Protein AF-A0ABD5W5S4-F1 (afdb_monomer_lite)

Secondary structure (DSSP, 8-state):
--HHHHHHHHSSHHHHHHHHHHHHHHHHTTSEE-HHHHTTTS-HHHHHHHHHTT-EEEETTEEEES-HHHHHHHHHHTT--SSS--------------HHHHHHHHHHHHHHHHTTSHHHHHHHHHHHHHHHHHHHHHS-HHHHHHHHHHHHHHHHHHHHHHH--HHHHHHHHHHHHHHHHHHHHHHHHT-HHHHHHHHHHHHHHHHHHHHHHHHHHHHHHHHHHHHHHHHHHHHHHHHSHHHHSSS---EETTTEE--TT-EEETTEEHHHHHHHHHHHHHHHHHHHHHHHHHHHHH--

Radius of gyration: 30.69 Å; chains: 1; bounding box: 66×47×78 Å

Structure (mmCIF, N/CA/C/O backbone):
data_AF-A0ABD5W5S4-F1
#
_entry.id   AF-A0ABD5W5S4-F1
#
loop_
_atom_site.group_PDB
_atom_site.id
_atom_site.type_symbol
_atom_site.label_atom_id
_atom_site.label_alt_id
_atom_site.label_comp_id
_atom_site.label_asym_id
_atom_site.label_entity_id
_atom_site.label_seq_id
_atom_site.pdbx_PDB_ins_code
_atom_site.Cartn_x
_atom_site.Cartn_y
_atom_site.Cartn_z
_atom_site.occupancy
_atom_site.B_iso_or_equiv
_atom_site.auth_seq_id
_atom_site.auth_comp_id
_atom_site.auth_asym_id
_atom_site.auth_atom_id
_atom_site.pdbx_PDB_model_num
ATOM 1 N N . MET A 1 1 ? -35.799 -13.295 44.456 1.00 52.31 1 MET A N 1
ATOM 2 C CA . MET A 1 1 ? -35.223 -14.603 44.063 1.00 52.31 1 MET A CA 1
ATOM 3 C C . MET A 1 1 ? -36.029 -15.792 44.574 1.00 52.31 1 MET A C 1
ATOM 5 O O . MET A 1 1 ? -36.094 -16.021 45.777 1.00 52.31 1 MET A O 1
ATOM 9 N N . THR A 1 2 ? -36.602 -16.587 43.675 1.00 55.47 2 THR A N 1
ATOM 10 C CA . THR A 1 2 ? -36.904 -17.999 43.944 1.00 55.47 2 THR A CA 1
ATOM 11 C C . THR A 1 2 ? -35.723 -18.824 43.436 1.00 55.47 2 THR A C 1
ATOM 13 O O . THR A 1 2 ? -35.502 -18.899 42.230 1.00 55.47 2 THR A O 1
ATOM 16 N N . ASP A 1 3 ? -34.956 -19.433 44.347 1.00 60.19 3 ASP A N 1
ATOM 17 C CA . ASP A 1 3 ? -33.802 -20.302 44.024 1.00 60.19 3 ASP A CA 1
ATOM 18 C C . ASP A 1 3 ? -34.126 -21.342 42.938 1.00 60.19 3 ASP A C 1
ATOM 20 O O . ASP A 1 3 ? -33.285 -21.683 42.113 1.00 60.19 3 ASP A O 1
ATOM 24 N N . SER A 1 4 ? -35.384 -21.791 42.881 1.00 63.84 4 SER A N 1
ATOM 25 C CA . SER A 1 4 ? -35.873 -22.756 41.898 1.00 63.84 4 SER A CA 1
ATOM 26 C C . SER A 1 4 ? -35.777 -22.281 40.445 1.00 63.84 4 SER A C 1
ATOM 28 O O . SER A 1 4 ? -35.480 -23.088 39.568 1.00 63.84 4 SER A O 1
ATOM 30 N N . SER A 1 5 ? -36.037 -20.997 40.166 1.00 67.75 5 SER A N 1
ATOM 31 C CA . SER A 1 5 ? -36.018 -20.469 38.792 1.00 67.75 5 SER A CA 1
ATOM 32 C C . SER A 1 5 ? -34.588 -20.357 38.280 1.00 67.75 5 SER A C 1
ATOM 34 O O . SER A 1 5 ? -34.294 -20.760 37.158 1.00 67.75 5 SER A O 1
ATOM 36 N N . LEU A 1 6 ? -33.683 -19.877 39.133 1.00 71.81 6 LEU A N 1
ATOM 37 C CA . LEU A 1 6 ? -32.265 -19.774 38.819 1.00 71.81 6 LEU A CA 1
ATOM 38 C C . LEU A 1 6 ? -31.646 -21.163 38.611 1.00 71.81 6 LEU A C 1
ATOM 40 O O . LEU A 1 6 ? -30.949 -21.378 37.624 1.00 71.81 6 LEU A O 1
ATOM 44 N N . GLN A 1 7 ? -31.973 -22.129 39.471 1.00 73.69 7 GLN A N 1
ATOM 45 C CA . GLN A 1 7 ? -31.480 -23.498 39.339 1.00 73.69 7 GLN A CA 1
ATOM 46 C C . GLN A 1 7 ? -31.968 -24.169 38.045 1.00 73.69 7 GLN A C 1
ATOM 48 O O . GLN A 1 7 ? -31.174 -24.817 37.373 1.00 73.69 7 GLN A O 1
ATOM 53 N N . SER A 1 8 ? -33.223 -23.940 37.636 1.00 75.19 8 SER A N 1
ATOM 54 C CA . SER A 1 8 ? -33.758 -24.483 36.375 1.00 75.19 8 SER A CA 1
ATOM 55 C C . SER A 1 8 ? -33.080 -23.929 35.116 1.00 75.19 8 SER A C 1
ATOM 57 O O . SER A 1 8 ? -32.984 -24.625 34.113 1.00 75.19 8 SER A O 1
ATOM 59 N N . LEU A 1 9 ? -32.586 -22.688 35.165 1.00 73.38 9 LEU A N 1
ATOM 60 C CA . LEU A 1 9 ? -31.886 -22.055 34.043 1.00 73.38 9 LEU A CA 1
ATOM 61 C C . LEU A 1 9 ? -30.415 -22.465 33.965 1.00 73.38 9 LEU A C 1
ATOM 63 O O . LEU A 1 9 ? -29.823 -22.397 32.894 1.00 73.38 9 LEU A O 1
ATOM 67 N N . LEU A 1 10 ? -29.835 -22.887 35.091 1.00 72.62 10 LEU A N 1
ATOM 68 C CA . LEU A 1 10 ? -28.473 -23.412 35.161 1.00 72.62 10 LEU A CA 1
ATOM 69 C C . LEU A 1 10 ? -28.377 -24.898 34.790 1.00 72.62 10 LEU A C 1
ATOM 71 O O . LEU A 1 10 ? -27.275 -25.387 34.560 1.00 72.62 10 LEU A O 1
ATOM 75 N N . GLU A 1 11 ? -29.500 -25.623 34.730 1.00 74.25 11 GLU A N 1
ATOM 76 C CA . GLU A 1 11 ? -29.527 -27.011 34.245 1.00 74.25 11 GLU A CA 1
ATOM 77 C C . GLU A 1 11 ? -29.238 -27.113 32.740 1.00 74.25 11 GLU A C 1
ATOM 79 O O . GLU A 1 11 ? -28.730 -28.138 32.283 1.00 74.25 11 GLU A O 1
ATOM 84 N N . ASP A 1 12 ? -29.542 -26.059 31.977 1.00 75.06 12 ASP A N 1
ATOM 85 C CA . ASP A 1 12 ? -29.271 -25.976 30.544 1.00 75.06 12 ASP A CA 1
ATOM 86 C C . ASP A 1 12 ? -28.001 -25.158 30.268 1.00 75.06 12 ASP A C 1
ATOM 88 O O . ASP A 1 12 ? -27.937 -23.961 30.548 1.00 75.06 12 ASP A O 1
ATOM 92 N N . GLU A 1 13 ? -26.991 -25.804 29.680 1.00 69.94 13 GLU A N 1
ATOM 93 C CA . GLU A 1 13 ? -25.658 -25.235 29.433 1.00 69.94 13 GLU A CA 1
ATOM 94 C C . GLU A 1 13 ? -25.723 -23.965 28.566 1.00 69.94 13 GLU A C 1
ATOM 96 O O . GLU A 1 13 ? -25.072 -22.967 28.874 1.00 69.94 13 GLU A O 1
ATOM 101 N N . ALA A 1 14 ? -26.584 -23.955 27.541 1.00 68.94 14 ALA A N 1
ATOM 102 C CA . ALA A 1 14 ? -26.756 -22.806 26.648 1.00 68.94 14 ALA A CA 1
ATOM 103 C C . ALA A 1 14 ? -27.381 -21.593 27.360 1.00 68.94 14 ALA A C 1
ATOM 105 O O . ALA A 1 14 ? -27.041 -20.439 27.084 1.00 68.94 14 ALA A O 1
ATOM 106 N N . THR A 1 15 ? -28.299 -21.852 28.289 1.00 76.75 15 THR A N 1
ATOM 107 C CA . THR A 1 15 ? -28.972 -20.814 29.070 1.00 76.75 15 THR A CA 1
ATOM 108 C C . THR A 1 15 ? -28.054 -20.262 30.158 1.00 76.75 15 THR A C 1
ATOM 110 O O . THR A 1 15 ? -28.003 -19.048 30.375 1.00 76.75 15 THR A O 1
ATOM 113 N N . ALA A 1 16 ? -27.257 -21.128 30.779 1.00 74.88 16 ALA A N 1
ATOM 114 C CA . ALA A 1 16 ? -26.264 -20.754 31.774 1.00 74.88 16 ALA A CA 1
ATOM 115 C C . ALA A 1 16 ? -25.128 -19.894 31.176 1.00 74.88 16 ALA A C 1
ATOM 117 O O . ALA A 1 16 ? -24.750 -18.874 31.760 1.00 74.88 16 ALA A O 1
ATOM 118 N N . GLU A 1 17 ? -24.647 -20.228 29.973 1.00 71.62 17 GLU A N 1
ATOM 119 C CA . GLU A 1 17 ? -23.670 -19.417 29.230 1.00 71.62 17 GLU A CA 1
ATOM 120 C C . GLU A 1 17 ? -24.253 -18.047 28.840 1.00 71.62 17 GLU A C 1
ATOM 122 O O . GLU A 1 17 ? -23.615 -17.005 29.022 1.00 71.62 17 GLU A O 1
ATOM 127 N N . ALA A 1 18 ? -25.513 -18.013 28.397 1.00 77.75 18 ALA A N 1
ATOM 128 C CA . ALA A 1 18 ? -26.210 -16.764 28.108 1.00 77.75 18 ALA A CA 1
ATOM 129 C C . ALA A 1 18 ? -26.362 -15.867 29.349 1.00 77.75 18 ALA A C 1
ATOM 131 O O . ALA A 1 18 ? -26.154 -14.655 29.257 1.00 77.75 18 ALA A O 1
ATOM 132 N N . LEU A 1 19 ? -26.676 -16.437 30.517 1.00 78.31 19 LEU A N 1
ATOM 133 C CA . LEU A 1 19 ? -26.729 -15.713 31.794 1.00 78.31 19 LEU A CA 1
ATOM 134 C C . LEU A 1 19 ? -25.367 -15.135 32.190 1.00 78.31 19 LEU A C 1
ATOM 136 O O . LEU A 1 19 ? -25.309 -13.992 32.650 1.00 78.31 19 LEU A O 1
ATOM 140 N N . ALA A 1 20 ? -24.278 -15.869 31.955 1.00 76.81 20 ALA A N 1
ATOM 141 C CA . ALA A 1 20 ? -22.924 -15.377 32.192 1.00 76.81 20 ALA A CA 1
ATOM 142 C C . ALA A 1 20 ? -22.580 -14.183 31.285 1.00 76.81 20 ALA A C 1
ATOM 144 O O . ALA A 1 20 ? -22.049 -13.180 31.762 1.00 76.81 20 ALA A O 1
ATOM 145 N N . ILE A 1 21 ? -22.964 -14.233 30.003 1.00 75.38 21 ILE A N 1
ATOM 146 C CA . ILE A 1 21 ? -22.790 -13.116 29.059 1.00 75.38 21 ILE A CA 1
ATOM 147 C C . ILE A 1 21 ? -23.604 -11.892 29.501 1.00 75.38 21 ILE A C 1
ATOM 149 O O . ILE A 1 21 ? -23.111 -10.763 29.464 1.00 75.38 21 ILE A O 1
ATOM 153 N N . VAL A 1 22 ? -24.850 -12.097 29.932 1.00 80.06 22 VAL A N 1
ATOM 154 C CA . VAL A 1 22 ? -25.729 -11.025 30.424 1.00 80.06 22 VAL A CA 1
ATOM 155 C C . VAL A 1 22 ? -25.149 -10.373 31.679 1.00 80.06 22 VAL A C 1
ATOM 157 O O . VAL A 1 22 ? -25.105 -9.143 31.752 1.00 80.06 22 VAL A O 1
ATOM 160 N N . LEU A 1 23 ? -24.651 -11.174 32.624 1.00 77.31 23 LEU A N 1
ATOM 161 C CA . LEU A 1 23 ? -23.994 -10.692 33.837 1.00 77.31 23 LEU A CA 1
ATOM 162 C C . LEU A 1 23 ? -22.711 -9.920 33.515 1.00 77.31 23 LEU A C 1
ATOM 164 O O . LEU A 1 23 ? -22.561 -8.789 33.971 1.00 77.31 23 LEU A O 1
ATOM 168 N N . ALA A 1 24 ? -21.843 -10.459 32.658 1.00 72.44 24 ALA A N 1
ATOM 169 C CA . ALA A 1 24 ? -20.622 -9.777 32.231 1.00 72.44 24 ALA A CA 1
ATOM 170 C C . ALA A 1 24 ? -20.928 -8.413 31.587 1.00 72.44 24 ALA A C 1
ATOM 172 O O . ALA A 1 24 ? -20.323 -7.401 31.937 1.00 72.44 24 ALA A O 1
ATOM 173 N N . ARG A 1 25 ? -21.938 -8.339 30.708 1.00 72.31 25 ARG A N 1
ATOM 174 C CA . ARG A 1 25 ? -22.343 -7.069 30.077 1.00 72.31 25 ARG A CA 1
ATOM 175 C C . ARG A 1 25 ? -22.986 -6.081 31.045 1.00 72.31 25 ARG A C 1
ATOM 177 O O . ARG A 1 25 ? -22.834 -4.876 30.848 1.00 72.31 25 ARG A O 1
ATOM 184 N N . ALA A 1 26 ? -23.696 -6.561 32.064 1.00 75.62 26 ALA A N 1
ATOM 185 C CA . ALA A 1 26 ? -24.222 -5.702 33.122 1.00 75.62 26 ALA A CA 1
ATOM 186 C C . ALA A 1 26 ? -23.081 -5.076 33.941 1.00 75.62 26 ALA A C 1
ATOM 188 O O . ALA A 1 26 ? -23.132 -3.883 34.252 1.00 75.62 26 ALA A O 1
ATOM 189 N N . GLU A 1 27 ? -22.052 -5.869 34.252 1.00 69.00 27 GLU A N 1
ATOM 190 C CA . GLU A 1 27 ? -20.919 -5.482 35.101 1.00 69.00 27 GLU A CA 1
ATOM 191 C C . GLU A 1 27 ? -19.893 -4.591 34.390 1.00 69.00 27 GLU A C 1
ATOM 193 O O . GLU A 1 27 ? -19.339 -3.688 35.015 1.00 69.00 27 GLU A O 1
ATOM 198 N N . GLU A 1 28 ? -19.687 -4.772 33.084 1.00 63.09 28 GLU A N 1
ATOM 199 C CA . GLU A 1 28 ? -18.857 -3.873 32.266 1.00 63.09 28 GLU A CA 1
ATOM 200 C C . GLU A 1 28 ? -19.515 -2.510 32.004 1.00 63.09 28 GLU A C 1
ATOM 202 O O . GLU A 1 28 ? -18.842 -1.524 31.688 1.00 63.09 28 GLU A O 1
ATOM 207 N N . GLY A 1 29 ? -20.845 -2.459 32.081 1.00 63.16 29 GLY A N 1
ATOM 208 C CA . GLY A 1 29 ? -21.644 -1.281 31.782 1.00 63.16 29 GLY A CA 1
ATOM 209 C C . GLY A 1 29 ? -21.968 -0.425 33.008 1.00 63.16 29 GLY A C 1
ATOM 210 O O . GLY A 1 29 ? -21.169 -0.193 33.909 1.00 63.16 29 GLY A O 1
ATOM 211 N N . ASN A 1 30 ? -23.188 0.100 33.019 1.00 58.69 30 ASN A N 1
ATOM 212 C CA . ASN A 1 30 ? -23.771 0.878 34.114 1.00 58.69 30 ASN A CA 1
ATOM 213 C C . ASN A 1 30 ? -24.741 0.038 34.974 1.00 58.69 30 ASN A C 1
ATOM 215 O O . ASN A 1 30 ? -25.635 0.607 35.598 1.00 58.69 30 ASN A O 1
ATOM 219 N N . GLY A 1 31 ? -24.617 -1.295 34.957 1.00 64.44 31 GLY A N 1
ATOM 220 C CA . GLY A 1 31 ? -25.550 -2.215 35.619 1.00 64.44 31 GLY A CA 1
ATOM 221 C C . GLY A 1 31 ? -26.841 -2.493 34.842 1.00 64.44 31 GLY A C 1
ATOM 222 O O . GLY A 1 31 ? -27.713 -3.185 35.361 1.00 64.44 31 GLY A O 1
ATOM 223 N N . THR A 1 32 ? -26.984 -1.972 33.615 1.00 72.88 32 THR A N 1
ATOM 224 C CA . THR A 1 32 ? -28.157 -2.210 32.759 1.00 72.88 32 THR A CA 1
ATOM 225 C C . THR A 1 32 ? -27.790 -3.005 31.505 1.00 72.88 32 THR A C 1
ATOM 227 O O . THR A 1 32 ? -26.735 -2.799 30.905 1.00 72.88 32 THR A O 1
ATOM 230 N N . VAL A 1 33 ? -28.678 -3.904 31.087 1.00 78.62 33 VAL A N 1
ATOM 231 C CA . VAL A 1 33 ? -28.545 -4.760 29.906 1.00 78.62 33 VAL A CA 1
ATOM 232 C C . VAL A 1 33 ? -29.712 -4.492 28.964 1.00 78.62 33 VAL A C 1
ATOM 234 O O . VAL A 1 33 ? -30.861 -4.371 29.388 1.00 78.62 33 VAL A O 1
ATOM 237 N N . THR A 1 34 ? -29.431 -4.404 27.667 1.00 79.50 34 THR A N 1
ATOM 238 C CA . THR A 1 34 ? -30.458 -4.250 26.629 1.00 79.50 34 THR A CA 1
ATOM 239 C C . THR A 1 34 ? -30.348 -5.396 25.637 1.00 79.50 34 THR A C 1
ATOM 241 O O . THR A 1 34 ? -29.271 -5.944 25.429 1.00 79.50 34 THR A O 1
ATOM 244 N N . TRP A 1 35 ? -31.442 -5.737 24.955 1.00 76.56 35 TRP A N 1
ATOM 245 C CA . TRP A 1 35 ? -31.389 -6.764 23.910 1.00 76.56 35 TRP A CA 1
ATOM 246 C C . TRP A 1 35 ? -30.336 -6.443 22.833 1.00 76.56 35 TRP A C 1
ATOM 248 O O . TRP A 1 35 ? -29.600 -7.320 22.389 1.00 76.56 35 TRP A O 1
ATOM 258 N N . GLN A 1 36 ? -30.184 -5.165 22.467 1.00 72.94 36 GLN A N 1
ATOM 259 C CA . GLN A 1 36 ? -29.173 -4.732 21.497 1.00 72.94 36 GLN A CA 1
ATOM 260 C C . GLN A 1 36 ? -27.740 -5.050 21.942 1.00 72.94 36 GLN A C 1
ATOM 262 O O . GLN A 1 36 ? -26.904 -5.336 21.087 1.00 72.94 36 GLN A O 1
ATOM 267 N N . SER A 1 37 ? -27.445 -5.042 23.248 1.00 69.25 37 SER A N 1
ATOM 268 C CA . SER A 1 37 ? -26.094 -5.326 23.737 1.00 69.25 37 SER A CA 1
ATOM 269 C C . SER A 1 37 ? -25.749 -6.818 23.725 1.00 69.25 37 SER A C 1
ATOM 271 O O . SER A 1 37 ? -24.573 -7.147 23.570 1.00 69.25 37 SER A O 1
ATOM 273 N N . VAL A 1 38 ? -26.735 -7.713 23.829 1.00 75.75 38 VAL A N 1
ATOM 274 C CA . VAL A 1 38 ? -26.510 -9.169 23.956 1.00 75.75 38 VAL A CA 1
ATOM 275 C C . VAL A 1 38 ? -26.953 -9.993 22.745 1.00 75.75 38 VAL A C 1
ATOM 277 O O . VAL A 1 38 ? -26.507 -11.125 22.595 1.00 75.75 38 VAL A O 1
ATOM 280 N N . SER A 1 39 ? -27.744 -9.422 21.832 1.00 67.12 39 SER A N 1
ATOM 281 C CA . SER A 1 39 ? -28.299 -10.113 20.651 1.00 67.12 39 SER A CA 1
ATOM 282 C C . SER A 1 39 ? -27.279 -10.761 19.705 1.00 67.12 39 SER A C 1
ATOM 284 O O . SER A 1 39 ? -27.645 -11.636 18.926 1.00 67.12 39 SER A O 1
ATOM 286 N N . GLY A 1 40 ? -26.010 -10.341 19.749 1.00 67.69 40 GLY A N 1
ATOM 287 C CA . GLY A 1 40 ? -24.934 -10.943 18.956 1.00 67.69 40 GLY A CA 1
ATOM 288 C C . GLY A 1 40 ? -24.350 -12.230 19.546 1.00 67.69 40 GLY A C 1
ATOM 289 O O . GLY A 1 40 ? -23.728 -12.986 18.811 1.00 67.69 40 GLY A O 1
ATOM 290 N N . ALA A 1 41 ? -24.547 -12.473 20.844 1.00 68.75 41 ALA A N 1
ATOM 291 C CA . ALA A 1 41 ? -23.949 -13.596 21.571 1.00 68.75 41 ALA A CA 1
ATOM 292 C C . ALA A 1 41 ? -24.993 -14.500 22.251 1.00 68.75 41 ALA A C 1
ATOM 294 O O . ALA A 1 41 ? -24.701 -15.649 22.552 1.00 68.75 41 ALA A O 1
ATOM 295 N N . VAL A 1 42 ? -26.218 -14.006 22.459 1.00 76.50 42 VAL A N 1
ATOM 296 C CA . VAL A 1 42 ? -27.317 -14.757 23.077 1.00 76.50 42 VAL A CA 1
ATOM 297 C C . VAL A 1 42 ? -28.430 -14.993 22.049 1.00 76.50 42 VAL A C 1
ATOM 299 O O . VAL A 1 42 ? -28.942 -14.022 21.482 1.00 76.50 42 VAL A O 1
ATOM 302 N N . PRO A 1 43 ? -28.855 -16.250 21.809 1.00 76.81 43 PRO A N 1
ATOM 303 C CA . PRO A 1 43 ? -30.007 -16.545 20.962 1.00 76.81 43 PRO A CA 1
ATOM 304 C C . PRO A 1 43 ? -31.287 -15.876 21.481 1.00 76.81 43 PRO A C 1
ATOM 306 O O . PRO A 1 43 ? -31.550 -15.854 22.682 1.00 76.81 43 PRO A O 1
ATOM 309 N N . ALA A 1 44 ? -32.130 -15.373 20.575 1.00 76.00 44 ALA A N 1
ATOM 310 C CA . ALA A 1 44 ? -33.363 -14.660 20.938 1.00 76.00 44 ALA A CA 1
ATOM 311 C C . ALA A 1 44 ? -34.349 -15.512 21.759 1.00 76.00 44 ALA A C 1
ATOM 313 O O . ALA A 1 44 ? -35.082 -14.984 22.592 1.00 76.00 44 ALA A O 1
ATOM 314 N N . GLU A 1 45 ? -34.342 -16.826 21.538 1.00 77.44 45 GLU A N 1
ATOM 315 C CA . GLU A 1 45 ? -35.159 -17.798 22.270 1.00 77.44 45 GLU A CA 1
ATOM 316 C C . GLU A 1 45 ? -34.730 -17.890 23.742 1.00 77.44 45 GLU A C 1
ATOM 318 O O . GLU A 1 45 ? -35.566 -17.773 24.637 1.00 77.44 45 GLU A O 1
ATOM 323 N N . VAL A 1 46 ? -33.420 -17.994 23.983 1.00 81.00 46 VAL A N 1
ATOM 324 C CA . VAL A 1 46 ? -32.810 -18.063 25.322 1.00 81.00 46 VAL A CA 1
ATOM 325 C C . VAL A 1 46 ? -32.975 -16.733 26.060 1.00 81.00 46 VAL A C 1
ATOM 327 O O . VAL A 1 46 ? -33.348 -16.697 27.230 1.00 81.00 46 VAL A O 1
ATOM 330 N N . TRP A 1 47 ? -32.805 -15.609 25.361 1.00 81.19 47 TRP A N 1
ATOM 331 C CA . TRP A 1 47 ? -33.062 -14.284 25.929 1.00 81.19 47 TRP A CA 1
ATOM 332 C C . TRP A 1 47 ? -34.513 -14.112 26.397 1.00 81.19 47 TRP A C 1
ATOM 334 O O . TRP A 1 47 ? -34.755 -13.581 27.481 1.00 81.19 47 TRP A O 1
ATOM 344 N N . GLY A 1 48 ? -35.483 -14.596 25.615 1.00 78.81 48 GLY A N 1
ATOM 345 C CA . GLY A 1 48 ? -36.894 -14.572 26.002 1.00 78.81 48 GLY A CA 1
ATOM 346 C C . GLY A 1 48 ? -37.182 -15.374 27.275 1.00 78.81 48 GLY A C 1
ATOM 347 O O . GLY A 1 48 ? -37.988 -14.942 28.098 1.00 78.81 48 GLY A O 1
ATOM 348 N N . GLN A 1 49 ? -36.492 -16.501 27.470 1.00 80.12 49 GLN A N 1
ATOM 349 C CA . GLN A 1 49 ? -36.602 -17.317 28.683 1.00 80.12 49 GLN A CA 1
ATOM 350 C C . GLN A 1 49 ? -36.016 -16.606 29.911 1.00 80.12 49 GLN A C 1
ATOM 352 O O . GLN A 1 49 ? -36.661 -16.588 30.958 1.00 80.12 49 GLN A O 1
ATOM 357 N N . ILE A 1 50 ? -34.855 -15.955 29.769 1.00 81.06 50 ILE A N 1
ATOM 358 C CA . ILE A 1 50 ? -34.196 -15.203 30.855 1.00 81.06 50 ILE A CA 1
ATOM 359 C C . ILE A 1 50 ? -35.023 -13.976 31.273 1.00 81.06 50 ILE A C 1
ATOM 361 O O . ILE A 1 50 ? -35.163 -13.680 32.457 1.00 81.06 50 ILE A O 1
ATOM 365 N N . VAL A 1 51 ? -35.617 -13.254 30.318 1.00 80.12 51 VAL A N 1
ATOM 366 C CA . VAL A 1 51 ? -36.513 -12.128 30.641 1.00 80.12 51 VAL A CA 1
ATOM 367 C C . VAL A 1 51 ? -37.789 -12.621 31.337 1.00 80.12 51 VAL A C 1
ATOM 369 O O . VAL A 1 51 ? -38.326 -11.935 32.205 1.00 80.12 51 VAL A O 1
ATOM 372 N N . GLY A 1 52 ? -38.266 -13.820 30.991 1.00 72.56 52 GLY A N 1
ATOM 373 C CA . GLY A 1 52 ? -39.444 -14.436 31.602 1.00 72.56 52 GLY A CA 1
ATOM 374 C C . GLY A 1 52 ? -39.227 -15.002 33.010 1.00 72.56 52 GLY A C 1
ATOM 375 O O . GLY A 1 52 ? -40.209 -15.310 33.682 1.00 72.56 52 GLY A O 1
ATOM 376 N N . SER A 1 53 ? -37.982 -15.140 33.473 1.00 69.75 53 SER A N 1
ATOM 377 C CA . SER A 1 53 ? -37.650 -15.844 34.719 1.00 69.75 53 SER A CA 1
ATOM 378 C C . SER A 1 53 ? -37.566 -14.959 35.967 1.00 69.75 53 SER A C 1
ATOM 380 O O . SER A 1 53 ? -37.025 -15.392 36.982 1.00 69.75 53 SER A O 1
ATOM 382 N N . GLU A 1 54 ? -38.064 -13.720 35.892 1.00 69.38 54 GLU A N 1
ATOM 383 C CA . GLU A 1 54 ? -38.024 -12.702 36.961 1.00 69.38 54 GLU A CA 1
ATOM 384 C C . GLU A 1 54 ? -36.610 -12.340 37.469 1.00 69.38 54 GLU A C 1
ATOM 386 O O . GLU A 1 54 ? -36.472 -11.611 38.446 1.00 69.38 54 GLU A O 1
ATOM 391 N N . LEU A 1 55 ? -35.545 -12.798 36.797 1.00 70.69 55 LEU A N 1
ATOM 392 C CA . LEU A 1 55 ? -34.151 -12.466 37.139 1.00 70.69 55 LEU A CA 1
ATOM 393 C C . LEU A 1 55 ? -33.742 -11.064 36.668 1.00 70.69 55 LEU A C 1
ATOM 395 O O . LEU A 1 55 ? -32.795 -10.473 37.190 1.00 70.69 55 LEU A O 1
ATOM 399 N N . LEU A 1 56 ? -34.453 -10.544 35.667 1.00 72.75 56 LEU A N 1
ATOM 400 C CA . LEU A 1 56 ? -34.234 -9.237 35.071 1.00 72.75 56 LEU A CA 1
ATOM 401 C C . LEU A 1 56 ? -35.376 -8.291 35.453 1.00 72.75 56 LEU A C 1
ATOM 403 O O . LEU A 1 56 ? -36.517 -8.452 35.023 1.00 72.75 56 LEU A O 1
ATOM 407 N N . VAL A 1 57 ? -35.054 -7.262 36.230 1.00 76.38 57 VAL A N 1
ATOM 408 C CA . VAL A 1 57 ? -35.965 -6.178 36.596 1.00 76.38 57 VAL A CA 1
ATOM 409 C C . VAL A 1 57 ? -35.973 -5.140 35.477 1.00 76.38 57 VAL A C 1
ATOM 411 O O . VAL A 1 57 ? -34.943 -4.556 35.138 1.00 76.38 57 VAL A O 1
ATOM 414 N N . SER A 1 58 ? -37.141 -4.889 34.888 1.00 71.94 58 SER A N 1
ATOM 415 C CA . SER A 1 58 ? -37.303 -3.865 33.851 1.00 71.94 58 SER A CA 1
ATOM 416 C C . SER A 1 58 ? -37.203 -2.463 34.462 1.00 71.94 58 SER A C 1
ATOM 418 O O . SER A 1 58 ? -38.012 -2.087 35.311 1.00 71.94 58 SER A O 1
ATOM 420 N N . VAL A 1 59 ? -36.250 -1.660 33.992 1.00 70.81 59 VAL A N 1
ATOM 421 C CA . VAL A 1 59 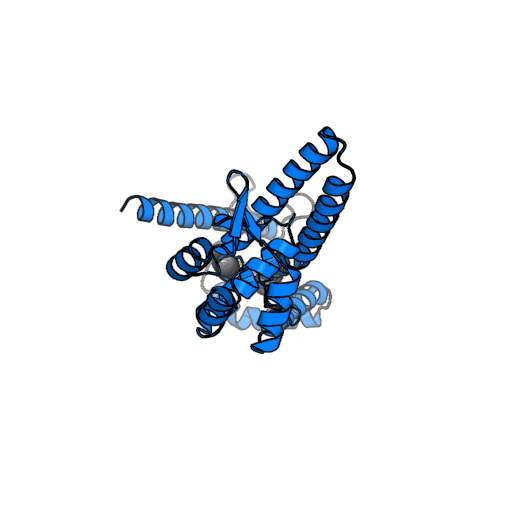? -36.064 -0.249 34.356 1.00 70.81 59 VAL A CA 1
ATOM 422 C C . VAL A 1 59 ? -36.110 0.590 33.077 1.00 70.81 59 VAL A C 1
ATOM 424 O O . VAL A 1 59 ? -35.114 0.736 32.369 1.00 70.81 59 VAL A O 1
ATOM 427 N N . GLY A 1 60 ? -37.284 1.144 32.763 1.00 69.81 60 GLY A N 1
ATOM 428 C CA . GLY A 1 60 ? -37.503 1.873 31.508 1.00 69.81 60 GLY A CA 1
ATOM 429 C C . GLY A 1 60 ? -37.357 0.952 30.292 1.00 69.81 60 GLY A C 1
ATOM 430 O O . GLY A 1 60 ? -38.017 -0.081 30.236 1.00 69.81 60 GLY A O 1
ATOM 431 N N . ASP A 1 61 ? -36.471 1.316 29.360 1.00 67.94 61 ASP A N 1
ATOM 432 C CA . ASP A 1 61 ? -36.168 0.539 28.145 1.00 67.94 61 ASP A CA 1
ATOM 433 C C . ASP A 1 61 ? -35.025 -0.489 28.338 1.00 67.94 61 ASP A C 1
ATOM 435 O O . ASP A 1 61 ? -34.583 -1.121 27.373 1.00 67.94 61 ASP A O 1
ATOM 439 N N . SER A 1 62 ? -34.536 -0.664 29.572 1.00 72.25 62 SER A N 1
ATOM 440 C CA . SER A 1 62 ? -33.404 -1.539 29.911 1.00 72.25 62 SER A CA 1
ATOM 441 C C . SER A 1 62 ? -33.747 -2.528 31.029 1.00 72.25 62 SER A C 1
ATOM 443 O O . SER A 1 62 ? -34.695 -2.331 31.785 1.00 72.25 62 SER A O 1
ATOM 445 N N . PHE A 1 63 ? -32.942 -3.582 31.169 1.00 80.69 63 PHE A N 1
ATOM 446 C CA . PHE A 1 63 ? -33.071 -4.594 32.218 1.00 80.69 63 PHE A CA 1
ATOM 447 C C . PHE A 1 63 ? -31.916 -4.507 33.218 1.00 80.69 63 PHE A C 1
ATOM 449 O O . PHE A 1 63 ? -30.777 -4.269 32.826 1.00 80.69 63 PHE A O 1
ATOM 456 N N . VAL A 1 64 ? -32.195 -4.713 34.501 1.00 80.12 64 VAL A N 1
ATOM 457 C CA . VAL A 1 64 ? -31.205 -4.766 35.587 1.00 80.12 64 VAL A CA 1
ATOM 458 C C . VAL A 1 64 ? -31.294 -6.131 36.252 1.00 80.12 64 VAL A C 1
ATOM 460 O O . VAL A 1 64 ? -32.388 -6.653 36.437 1.00 80.12 64 VAL A O 1
ATOM 463 N N . ILE A 1 65 ? -30.158 -6.723 36.602 1.00 81.00 65 ILE A N 1
ATOM 464 C CA . ILE A 1 65 ? -30.125 -8.010 37.306 1.00 81.00 65 ILE A CA 1
ATOM 465 C C . ILE A 1 65 ? -30.535 -7.778 38.766 1.00 81.00 65 ILE A C 1
ATOM 467 O O . ILE A 1 65 ? -29.958 -6.909 39.418 1.00 81.00 65 ILE A O 1
ATOM 471 N N . ASP A 1 66 ? -31.525 -8.535 39.255 1.00 73.88 66 ASP A N 1
ATOM 472 C CA . ASP A 1 66 ? -32.098 -8.394 40.610 1.00 73.88 66 ASP A CA 1
ATOM 473 C C . ASP A 1 66 ? -31.034 -8.583 41.710 1.00 73.88 66 ASP A C 1
ATOM 475 O O . ASP A 1 66 ? -30.891 -7.745 42.599 1.00 73.88 66 ASP A O 1
ATOM 479 N N . ASP A 1 67 ? -30.224 -9.643 41.596 1.00 74.25 67 ASP A N 1
ATOM 480 C CA . ASP A 1 67 ? -29.132 -9.954 42.526 1.00 74.25 67 ASP A CA 1
ATOM 481 C C . ASP A 1 67 ? -27.871 -10.448 41.775 1.00 74.25 67 ASP A C 1
ATOM 483 O O . ASP A 1 67 ? -27.677 -11.652 41.565 1.00 74.25 67 ASP A O 1
ATOM 487 N N . PRO A 1 68 ? -27.004 -9.521 41.321 1.00 71.62 68 PRO A N 1
ATOM 488 C CA . PRO A 1 68 ? -25.766 -9.856 40.617 1.00 71.62 68 PRO A CA 1
ATOM 489 C C . PRO A 1 68 ? -24.797 -10.771 41.397 1.00 71.62 68 PRO A C 1
ATOM 491 O O . PRO A 1 68 ? -24.281 -11.719 40.798 1.00 71.62 68 PRO A O 1
ATOM 494 N N . PRO A 1 69 ? -24.507 -10.549 42.701 1.00 69.75 69 PRO A N 1
ATOM 495 C CA . PRO A 1 69 ? -23.576 -11.409 43.427 1.00 69.75 69 PRO A CA 1
ATOM 496 C C . PRO A 1 69 ? -24.113 -12.828 43.636 1.00 69.75 69 PRO A C 1
ATOM 498 O O . PRO A 1 69 ? -23.332 -13.770 43.494 1.00 69.75 69 PRO A O 1
ATOM 501 N N . ALA A 1 70 ? -25.414 -13.000 43.893 1.00 75.06 70 ALA A N 1
ATOM 502 C CA . ALA A 1 70 ? -26.000 -14.334 44.010 1.00 75.06 70 ALA A CA 1
ATOM 503 C C . ALA A 1 70 ? -25.962 -15.101 42.676 1.00 75.06 70 ALA A C 1
ATOM 505 O O . ALA A 1 70 ? -25.644 -16.292 42.648 1.00 75.06 70 ALA A O 1
ATOM 506 N N . LEU A 1 71 ? -26.202 -14.410 41.554 1.00 74.88 71 LEU A N 1
ATOM 507 C CA . LEU A 1 71 ? -26.087 -15.006 40.222 1.00 74.88 71 LEU A CA 1
ATOM 508 C C . LEU A 1 71 ? -24.647 -15.443 39.909 1.00 74.88 71 LEU A C 1
ATOM 510 O O . LEU A 1 71 ? -24.437 -16.533 39.376 1.00 74.88 71 LEU A O 1
ATOM 514 N N . ARG A 1 72 ? -23.649 -14.633 40.283 1.00 73.44 72 ARG A N 1
ATOM 515 C CA . ARG A 1 72 ? -22.230 -14.983 40.114 1.00 73.44 72 ARG A CA 1
ATOM 516 C C . ARG A 1 72 ? -21.855 -16.240 40.899 1.00 73.44 72 ARG A C 1
ATOM 518 O O . ARG A 1 72 ? -21.179 -17.118 40.370 1.00 73.44 72 ARG A O 1
ATOM 525 N N . GLU A 1 73 ? -22.274 -16.325 42.159 1.00 74.69 73 GLU A N 1
ATOM 526 C CA . GLU A 1 73 ? -21.985 -17.481 43.015 1.00 74.69 73 GLU A CA 1
ATOM 527 C C . GLU A 1 73 ? -22.624 -18.762 42.467 1.00 74.69 73 GLU A C 1
ATOM 529 O O . GLU A 1 73 ? -21.989 -19.821 42.441 1.00 74.69 73 GLU A O 1
ATOM 534 N N . ALA A 1 74 ? -23.846 -18.658 41.950 1.00 76.31 74 ALA A N 1
ATOM 535 C CA . ALA A 1 74 ? -24.534 -19.793 41.360 1.00 76.31 74 ALA A CA 1
ATOM 536 C C . ALA A 1 74 ? -23.906 -20.257 40.031 1.00 76.31 74 ALA A C 1
ATOM 538 O O . ALA A 1 74 ? -23.744 -21.462 39.834 1.00 76.31 74 ALA A O 1
ATOM 539 N N . LEU A 1 75 ? -23.473 -19.332 39.164 1.00 73.25 75 LEU A N 1
ATOM 540 C CA . LEU A 1 75 ? -22.736 -19.658 37.932 1.00 73.25 75 LEU A CA 1
ATOM 541 C C . LEU A 1 75 ? -21.397 -20.344 38.242 1.00 73.25 75 LEU A C 1
ATOM 543 O O . LEU A 1 75 ? -21.094 -21.396 37.676 1.00 73.25 75 LEU A O 1
ATOM 547 N N . ASN A 1 76 ? -20.656 -19.834 39.230 1.00 73.44 76 ASN A N 1
ATOM 548 C CA . ASN A 1 76 ? -19.411 -20.456 39.683 1.00 73.44 76 ASN A CA 1
ATOM 549 C C . ASN A 1 76 ? -19.647 -21.862 40.264 1.00 73.44 76 ASN A C 1
ATOM 551 O O . ASN A 1 76 ? -18.853 -22.773 40.030 1.00 73.44 76 ASN A O 1
ATOM 555 N N . THR A 1 77 ? -20.751 -22.064 40.993 1.00 73.75 77 THR A N 1
ATOM 556 C CA . THR A 1 77 ? -21.148 -23.381 41.528 1.00 73.75 77 THR A CA 1
ATOM 557 C C . THR A 1 77 ? -21.502 -24.366 40.409 1.00 73.75 77 THR A C 1
ATOM 559 O O . THR A 1 77 ? -21.207 -25.555 40.525 1.00 73.75 77 THR A O 1
ATOM 562 N N . ALA A 1 78 ? -22.069 -23.872 39.305 1.00 66.88 78 ALA A N 1
ATOM 563 C CA . ALA A 1 78 ? -22.343 -24.641 38.091 1.00 66.88 78 ALA A CA 1
ATOM 564 C C . ALA A 1 78 ? -21.090 -24.904 37.225 1.00 66.88 78 ALA A C 1
ATOM 566 O O . ALA A 1 78 ? -21.185 -25.560 36.191 1.00 66.88 78 ALA A O 1
ATOM 567 N N . GLY A 1 79 ? -19.907 -24.433 37.643 1.00 55.94 79 GLY A N 1
ATOM 568 C CA . GLY A 1 79 ? -18.649 -24.605 36.909 1.00 55.94 79 GLY A CA 1
ATOM 569 C C . GLY A 1 79 ? -18.428 -23.592 35.781 1.00 55.94 79 GLY A C 1
ATOM 570 O O . GLY A 1 79 ? -17.491 -23.760 35.002 1.00 55.94 79 GLY A O 1
ATOM 571 N N . ILE A 1 80 ? -19.257 -22.547 35.704 1.00 59.16 80 ILE A N 1
ATOM 572 C CA . ILE A 1 80 ? -19.145 -21.449 34.740 1.00 59.16 80 ILE A CA 1
ATOM 573 C C . ILE A 1 80 ? -18.478 -20.278 35.454 1.00 59.16 80 ILE A C 1
ATOM 575 O O . ILE A 1 80 ? -19.110 -19.535 36.204 1.00 59.16 80 ILE A O 1
ATOM 579 N N . ASP A 1 81 ? -17.172 -20.141 35.251 1.00 52.72 81 ASP A N 1
ATOM 580 C CA . ASP A 1 81 ? -16.399 -19.068 35.861 1.00 52.72 81 ASP A CA 1
ATOM 581 C C . ASP A 1 81 ? -16.617 -17.756 35.092 1.00 52.72 81 ASP A C 1
ATOM 583 O O . ASP A 1 81 ? -16.075 -17.544 34.010 1.00 52.72 81 ASP A O 1
ATOM 587 N N . VAL A 1 82 ? -17.412 -16.856 35.676 1.00 52.03 82 VAL A N 1
ATOM 588 C CA . VAL A 1 82 ? -17.711 -15.521 35.121 1.00 52.03 82 VAL A CA 1
ATOM 589 C C . VAL A 1 82 ? -16.461 -14.622 35.098 1.00 52.03 82 VAL A C 1
ATOM 591 O O . VAL A 1 82 ? -16.413 -13.640 34.360 1.00 52.03 82 VAL A O 1
ATOM 594 N N . THR A 1 83 ? -15.432 -14.953 35.889 1.00 41.66 83 THR A N 1
ATOM 595 C CA . THR A 1 83 ? -14.142 -14.243 35.917 1.00 41.66 83 THR A CA 1
ATOM 596 C C . THR A 1 83 ? -13.084 -14.847 34.996 1.00 41.66 83 THR A C 1
ATOM 598 O O . THR A 1 83 ? -12.131 -14.148 34.637 1.00 41.66 83 THR A O 1
ATOM 601 N N . ALA A 1 84 ? -13.244 -16.104 34.573 1.00 33.16 84 ALA A N 1
ATOM 602 C CA . ALA A 1 84 ? -12.372 -16.718 33.583 1.00 33.16 84 ALA A CA 1
ATOM 603 C C . ALA A 1 84 ? -12.836 -16.331 32.187 1.00 33.16 84 ALA A C 1
ATOM 605 O O . ALA A 1 84 ? -13.652 -17.025 31.595 1.00 33.16 84 ALA A O 1
ATOM 606 N N . ASP A 1 85 ? -12.272 -15.235 31.679 1.00 34.53 85 ASP A N 1
ATOM 607 C CA . ASP A 1 85 ? -12.022 -15.029 30.250 1.00 34.53 85 ASP A CA 1
ATOM 608 C C . ASP A 1 85 ? -13.180 -15.523 29.363 1.00 34.53 85 ASP A C 1
ATOM 610 O O . ASP A 1 85 ? -12.986 -16.313 28.434 1.00 34.53 85 ASP A O 1
ATOM 614 N N . ILE A 1 86 ? -14.416 -15.091 29.681 1.00 35.47 86 ILE A N 1
ATOM 615 C CA . ILE A 1 86 ? -15.497 -15.128 28.700 1.00 35.47 86 ILE A CA 1
ATOM 616 C C . ILE A 1 86 ? -14.919 -14.293 27.585 1.00 35.47 86 ILE A C 1
ATOM 618 O O . ILE A 1 86 ? -14.726 -13.087 27.743 1.00 35.47 86 ILE A O 1
ATOM 622 N N . SER A 1 87 ? -14.537 -14.974 26.516 1.00 32.50 87 SER A N 1
ATOM 623 C CA . SER A 1 87 ? -13.892 -14.391 25.361 1.00 32.50 87 SER A CA 1
ATOM 624 C C . SER A 1 87 ? -14.959 -13.544 24.696 1.00 32.50 87 SER A C 1
ATOM 626 O O . SER A 1 87 ? -15.635 -13.941 23.751 1.00 32.50 87 SER A O 1
ATOM 628 N N . ILE A 1 88 ? -15.138 -12.342 25.242 1.00 37.66 88 ILE A N 1
ATOM 629 C CA . ILE A 1 88 ? -15.625 -11.197 24.510 1.00 37.66 88 ILE A CA 1
ATOM 630 C C . ILE A 1 88 ? -14.826 -11.266 23.227 1.00 37.66 88 ILE A C 1
ATOM 632 O O . ILE A 1 88 ? -13.599 -11.355 23.279 1.00 37.66 88 ILE A O 1
ATOM 636 N N . GLU A 1 89 ? -15.511 -11.299 22.089 1.00 34.12 89 GLU A N 1
ATOM 637 C CA . GLU A 1 89 ? -14.873 -11.035 20.812 1.00 34.12 89 GLU A CA 1
ATOM 638 C C . GLU A 1 89 ? -14.264 -9.626 20.902 1.00 34.12 89 GLU A C 1
ATOM 640 O O . GLU A 1 89 ? -14.848 -8.613 20.497 1.00 34.12 89 GLU A O 1
ATOM 645 N N . GLU A 1 90 ? -13.074 -9.559 21.502 1.00 35.53 90 GLU A N 1
ATOM 646 C CA . GLU A 1 90 ? -12.046 -8.577 21.286 1.00 35.53 90 GLU A CA 1
ATOM 647 C C . GLU A 1 90 ? -11.996 -8.503 19.773 1.00 35.53 90 GLU A C 1
ATOM 649 O O . GLU A 1 90 ? -11.627 -9.471 19.117 1.00 35.53 90 GLU A O 1
ATOM 654 N N . THR A 1 91 ? -12.562 -7.428 19.220 1.00 41.09 91 THR A N 1
ATOM 655 C CA . THR A 1 91 ? -12.704 -7.244 17.776 1.00 41.09 91 THR A CA 1
ATOM 656 C C . THR A 1 91 ? -11.359 -7.587 17.164 1.00 41.09 91 THR A C 1
ATOM 658 O O . THR A 1 91 ? -10.431 -6.813 17.396 1.00 41.09 91 THR A O 1
ATOM 661 N N . GLU A 1 92 ? -11.269 -8.759 16.513 1.00 39.19 92 GLU A N 1
ATOM 662 C CA . GLU A 1 92 ? -10.019 -9.523 16.417 1.00 39.19 92 GLU A CA 1
ATOM 663 C C . GLU A 1 92 ? -8.825 -8.591 16.246 1.00 39.19 92 GLU A C 1
ATOM 665 O O . GLU A 1 92 ? -8.735 -7.864 15.247 1.00 39.19 92 GLU A O 1
ATOM 670 N N . ALA A 1 93 ? -7.916 -8.578 17.225 1.00 45.03 93 ALA A N 1
ATOM 671 C CA . ALA A 1 93 ? -6.623 -7.948 17.042 1.00 45.03 93 ALA A CA 1
ATOM 672 C C . ALA A 1 93 ? -6.046 -8.497 15.730 1.00 45.03 93 ALA A C 1
ATOM 674 O O . ALA A 1 93 ? -5.755 -9.688 15.622 1.00 45.03 93 ALA A O 1
ATOM 675 N N . LEU A 1 94 ? -5.980 -7.633 14.708 1.00 48.62 94 LEU A N 1
ATOM 676 C CA . LEU A 1 94 ? -5.706 -8.025 13.327 1.00 48.62 94 LEU A CA 1
ATOM 677 C C . LEU A 1 94 ? -4.563 -9.046 13.281 1.00 48.62 94 LEU A C 1
ATOM 679 O O . LEU A 1 94 ? -3.499 -8.766 13.846 1.00 48.62 94 LEU A O 1
ATOM 683 N N . PRO A 1 95 ? -4.728 -10.200 12.603 1.00 54.41 95 PRO A N 1
ATOM 684 C CA . PRO A 1 95 ? -3.705 -11.229 12.596 1.00 54.41 95 PRO A CA 1
ATOM 685 C C . PRO A 1 95 ? -2.393 -10.619 12.105 1.00 54.41 95 PRO A C 1
ATOM 687 O O . PRO A 1 95 ? -2.300 -10.115 10.975 1.00 54.41 95 PRO A O 1
ATOM 690 N N . GLY A 1 96 ? -1.388 -10.646 12.988 1.00 57.56 96 GLY A N 1
ATOM 691 C CA . GLY A 1 96 ? -0.071 -10.069 12.750 1.00 57.56 96 GLY A CA 1
ATOM 692 C C . GLY A 1 96 ? 0.521 -10.525 11.414 1.00 57.56 96 GLY A C 1
ATOM 693 O O . GLY A 1 96 ? 0.115 -11.536 10.836 1.00 57.56 96 GLY A O 1
ATOM 694 N N . TRP A 1 97 ? 1.481 -9.760 10.881 1.00 63.06 97 TRP A N 1
ATOM 695 C CA . TRP A 1 97 ? 2.084 -10.038 9.571 1.00 63.06 97 TRP A CA 1
ATOM 696 C C . TRP A 1 97 ? 2.385 -11.528 9.385 1.00 63.06 97 TRP A C 1
ATOM 698 O O . TRP A 1 97 ? 3.146 -12.114 10.164 1.00 63.06 97 TRP A O 1
ATOM 708 N N . ARG A 1 98 ? 1.838 -12.123 8.316 1.00 73.00 98 ARG A N 1
ATOM 709 C CA . ARG A 1 98 ? 2.196 -13.496 7.951 1.00 73.00 98 ARG A CA 1
ATOM 710 C C . ARG A 1 98 ? 3.685 -13.522 7.635 1.00 73.00 98 ARG A C 1
ATOM 712 O O . ARG A 1 98 ? 4.268 -12.518 7.218 1.00 73.00 98 ARG A O 1
ATOM 719 N N . LEU A 1 99 ? 4.306 -14.685 7.792 1.00 74.75 99 LEU A N 1
ATOM 720 C CA . LEU A 1 99 ? 5.734 -14.860 7.521 1.00 74.75 99 LEU A CA 1
ATOM 721 C C . LEU A 1 99 ? 6.103 -14.398 6.096 1.00 74.75 99 LEU A C 1
ATOM 723 O O . LEU A 1 99 ? 7.125 -13.750 5.890 1.00 74.75 99 LEU A O 1
ATOM 727 N N . THR A 1 100 ? 5.200 -14.617 5.138 1.00 73.81 100 THR A N 1
ATOM 728 C CA . THR A 1 100 ? 5.307 -14.131 3.756 1.00 73.81 100 THR A CA 1
ATOM 729 C C . THR A 1 100 ? 5.324 -12.608 3.647 1.00 73.81 100 THR A C 1
ATOM 731 O O . THR A 1 100 ? 6.067 -12.069 2.835 1.00 73.81 100 THR A O 1
ATOM 734 N N . ASP A 1 101 ? 4.543 -11.899 4.464 1.00 76.50 101 ASP A N 1
ATOM 735 C CA . ASP A 1 101 ? 4.517 -10.433 4.456 1.00 76.50 101 ASP A CA 1
ATOM 736 C C . ASP A 1 101 ? 5.787 -9.851 5.068 1.00 76.50 101 ASP A C 1
ATOM 738 O O . ASP A 1 101 ? 6.306 -8.859 4.564 1.00 76.50 101 ASP A O 1
ATOM 742 N N . LYS A 1 102 ? 6.336 -10.504 6.102 1.00 76.25 102 LYS A N 1
ATOM 743 C CA . LYS A 1 102 ? 7.626 -10.123 6.705 1.00 76.25 102 LYS A CA 1
ATOM 744 C C . LYS A 1 102 ? 8.761 -10.259 5.704 1.00 76.25 102 LYS A C 1
ATOM 746 O O . LYS A 1 102 ? 9.547 -9.326 5.551 1.00 76.25 102 LYS A O 1
ATOM 751 N N . VAL A 1 103 ? 8.799 -11.371 4.973 1.00 81.31 103 VAL A N 1
ATOM 752 C CA . VAL A 1 103 ? 9.781 -11.592 3.904 1.00 81.31 103 VAL A CA 1
ATOM 753 C C . VAL A 1 103 ? 9.592 -10.589 2.766 1.00 81.31 103 VAL A C 1
ATOM 755 O O . VAL A 1 103 ? 10.572 -10.011 2.307 1.00 81.31 103 VAL A O 1
ATOM 758 N N . ALA A 1 104 ? 8.352 -10.324 2.342 1.00 79.31 104 ALA A N 1
ATOM 759 C CA . ALA A 1 104 ? 8.067 -9.339 1.300 1.00 79.31 104 ALA A CA 1
ATOM 760 C C . ALA A 1 104 ? 8.492 -7.919 1.712 1.00 79.31 104 ALA A C 1
ATOM 762 O O . ALA A 1 104 ? 9.128 -7.218 0.927 1.00 79.31 104 ALA A O 1
ATOM 763 N N . GLY A 1 105 ? 8.192 -7.504 2.946 1.00 77.25 105 GLY A N 1
ATOM 764 C CA . GLY A 1 105 ? 8.599 -6.207 3.485 1.00 77.25 105 GLY A CA 1
ATOM 765 C C . GLY A 1 105 ? 10.109 -6.068 3.616 1.00 77.25 105 GLY A C 1
ATOM 766 O O . GLY A 1 105 ? 10.666 -5.088 3.125 1.00 77.25 105 GLY A O 1
ATOM 767 N N . ALA A 1 106 ? 10.784 -7.063 4.196 1.00 81.25 106 ALA A N 1
ATOM 768 C CA . ALA A 1 106 ? 12.241 -7.074 4.289 1.00 81.25 106 ALA A CA 1
ATOM 769 C C . ALA A 1 106 ? 12.894 -7.074 2.898 1.00 81.25 106 ALA A C 1
ATOM 771 O O . ALA A 1 106 ? 13.802 -6.286 2.644 1.00 81.25 106 ALA A O 1
ATOM 772 N N . GLY A 1 107 ? 12.387 -7.889 1.970 1.00 80.12 107 GLY A N 1
ATOM 773 C CA . GLY A 1 107 ? 12.858 -7.948 0.588 1.00 80.12 107 GLY A CA 1
ATOM 774 C C . GLY A 1 107 ? 12.685 -6.622 -0.149 1.00 80.12 107 GLY A C 1
ATOM 775 O O . GLY A 1 107 ? 13.616 -6.165 -0.807 1.00 80.12 107 GLY A O 1
ATOM 776 N N . ALA A 1 108 ? 11.539 -5.956 0.008 1.00 80.56 108 ALA A N 1
ATOM 777 C CA . ALA A 1 108 ? 11.303 -4.639 -0.577 1.00 80.56 108 ALA A CA 1
ATOM 778 C C . ALA A 1 108 ? 12.278 -3.587 -0.027 1.00 80.56 108 ALA A C 1
ATOM 780 O O . ALA A 1 108 ? 12.817 -2.794 -0.797 1.00 80.56 108 ALA A O 1
ATOM 781 N N . LEU A 1 109 ? 12.549 -3.607 1.280 1.00 80.19 109 LEU A N 1
ATOM 782 C CA . LEU A 1 109 ? 13.477 -2.682 1.937 1.00 80.19 109 LEU A CA 1
ATOM 783 C C . LEU A 1 109 ? 14.928 -2.930 1.500 1.00 80.19 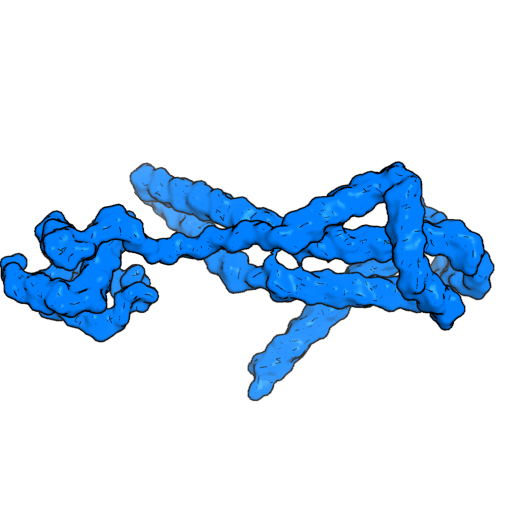109 LEU A C 1
ATOM 785 O O . LEU A 1 109 ? 15.654 -1.989 1.184 1.00 80.19 109 LEU A O 1
ATOM 789 N N . VAL A 1 110 ? 15.327 -4.199 1.398 1.00 81.31 110 VAL A N 1
ATOM 790 C CA . VAL A 1 110 ? 16.638 -4.603 0.873 1.00 81.31 110 VAL A CA 1
ATOM 791 C C . VAL A 1 110 ? 16.784 -4.216 -0.596 1.00 81.31 110 VAL A C 1
ATOM 793 O O . VAL A 1 110 ? 17.839 -3.727 -0.978 1.00 81.31 110 VAL A O 1
ATOM 796 N N . LEU A 1 111 ? 15.749 -4.371 -1.423 1.00 78.62 111 LEU A N 1
ATOM 797 C CA . LEU A 1 111 ? 15.780 -3.949 -2.828 1.00 78.62 111 LEU A CA 1
ATOM 798 C C . LEU A 1 111 ? 15.833 -2.424 -2.973 1.00 78.62 111 LEU A C 1
ATOM 800 O O . LEU A 1 111 ? 16.586 -1.912 -3.803 1.00 78.62 111 LEU A O 1
ATOM 804 N N . ALA A 1 112 ? 15.056 -1.699 -2.166 1.00 75.00 112 ALA A N 1
ATOM 805 C CA . ALA A 1 112 ? 15.001 -0.241 -2.195 1.00 75.00 112 ALA A CA 1
ATOM 806 C C . ALA A 1 112 ? 16.333 0.387 -1.756 1.00 75.00 112 ALA A C 1
ATOM 808 O O . ALA A 1 112 ? 16.866 1.249 -2.455 1.00 75.00 112 ALA A O 1
ATOM 809 N N . THR A 1 113 ? 16.906 -0.075 -0.643 1.00 76.62 113 THR A N 1
ATOM 810 C CA . THR A 1 113 ? 18.202 0.412 -0.141 1.00 76.62 113 THR A CA 1
ATOM 811 C C . THR A 1 113 ? 19.368 -0.166 -0.948 1.00 76.62 113 THR A C 1
ATOM 813 O O . THR A 1 113 ? 20.348 0.522 -1.234 1.00 76.62 113 THR A O 1
ATOM 816 N N . GLY A 1 114 ? 19.244 -1.417 -1.390 1.00 70.25 114 GLY A N 1
ATOM 817 C CA . GLY A 1 114 ? 20.260 -2.141 -2.148 1.00 70.25 114 GLY A CA 1
ATOM 818 C C . GLY A 1 114 ? 20.504 -1.595 -3.551 1.00 70.25 114 GLY A C 1
ATOM 819 O O . GLY A 1 114 ? 21.569 -1.836 -4.107 1.00 70.25 114 GLY A O 1
ATOM 820 N N . TYR A 1 115 ? 19.603 -0.782 -4.107 1.00 70.81 115 TYR A N 1
ATOM 821 C CA . TYR A 1 115 ? 19.866 -0.026 -5.337 1.00 70.81 115 TYR A CA 1
ATOM 822 C C . TYR A 1 115 ? 21.146 0.827 -5.262 1.00 70.81 115 TYR A C 1
ATOM 824 O O . TYR A 1 115 ? 21.820 1.000 -6.281 1.00 70.81 115 TYR A O 1
ATOM 832 N N . GLN A 1 116 ? 21.503 1.334 -4.075 1.00 72.75 116 GLN A N 1
ATOM 833 C CA . GLN A 1 116 ? 22.737 2.105 -3.904 1.00 72.75 116 GLN A CA 1
ATOM 834 C C . GLN A 1 116 ? 23.999 1.248 -4.087 1.00 72.75 116 GLN A C 1
ATOM 836 O O . GLN A 1 116 ? 25.072 1.786 -4.349 1.00 72.75 116 GLN A O 1
ATOM 841 N N . ILE A 1 117 ? 23.875 -0.080 -4.000 1.00 80.88 117 ILE A N 1
ATOM 842 C CA . ILE A 1 117 ? 24.973 -1.030 -4.147 1.00 80.88 117 ILE A CA 1
ATOM 843 C C . ILE A 1 117 ? 24.985 -1.560 -5.593 1.00 80.88 117 ILE A C 1
ATOM 845 O O . ILE A 1 117 ? 24.059 -2.271 -6.001 1.00 80.88 117 ILE A O 1
ATOM 849 N N . PRO A 1 118 ? 26.051 -1.302 -6.378 1.00 78.50 118 PRO A N 1
ATOM 850 C CA . PRO A 1 118 ? 26.134 -1.734 -7.775 1.00 78.50 118 PRO A CA 1
ATOM 851 C C . PRO A 1 118 ? 25.940 -3.243 -7.982 1.00 78.50 118 PRO A C 1
ATOM 853 O O . PRO A 1 118 ? 25.332 -3.640 -8.971 1.00 78.50 118 PRO A O 1
ATOM 856 N N . ALA A 1 119 ? 26.403 -4.073 -7.040 1.00 79.62 119 ALA A N 1
ATOM 857 C CA . ALA A 1 119 ? 26.285 -5.532 -7.096 1.00 79.62 119 ALA A CA 1
ATOM 858 C C . ALA A 1 119 ? 24.838 -6.039 -6.942 1.00 79.62 119 ALA A C 1
ATOM 860 O O . ALA A 1 119 ? 24.422 -6.985 -7.614 1.00 79.62 119 ALA A O 1
ATOM 861 N N . ILE A 1 120 ? 24.043 -5.399 -6.079 1.00 75.88 120 ILE A N 1
ATOM 862 C CA . ILE A 1 120 ? 22.626 -5.751 -5.912 1.00 75.88 120 ILE A CA 1
ATOM 863 C C . ILE A 1 120 ? 21.853 -5.271 -7.137 1.00 75.88 120 ILE A C 1
ATOM 865 O O . ILE A 1 120 ? 21.079 -6.030 -7.720 1.00 75.88 120 ILE A O 1
ATOM 869 N N . LYS A 1 121 ? 22.128 -4.043 -7.593 1.00 76.25 121 LYS A N 1
ATOM 870 C CA . LYS A 1 121 ? 21.541 -3.499 -8.818 1.00 76.25 121 LYS A CA 1
ATOM 871 C C . LYS A 1 121 ? 21.813 -4.398 -10.029 1.00 76.25 121 LYS A C 1
ATOM 873 O O . LYS A 1 121 ? 20.877 -4.692 -10.766 1.00 76.25 121 LYS A O 1
ATOM 878 N N . SER A 1 122 ? 23.050 -4.851 -10.240 1.00 80.25 122 SER A N 1
ATOM 879 C CA . SER A 1 122 ? 23.392 -5.717 -11.377 1.00 80.25 122 SER A CA 1
ATOM 880 C C . SER A 1 122 ? 22.712 -7.081 -11.291 1.00 80.25 122 SER A C 1
ATOM 882 O O . SER A 1 122 ? 22.231 -7.573 -12.308 1.00 80.25 122 SER A O 1
ATOM 884 N N . SER A 1 123 ? 22.593 -7.654 -10.093 1.00 82.81 123 SER A N 1
ATOM 885 C CA . SER A 1 123 ? 21.897 -8.928 -9.875 1.00 82.81 123 SER A CA 1
ATOM 886 C C . SER A 1 123 ? 20.403 -8.821 -10.195 1.00 82.81 123 SER A C 1
ATOM 888 O O . SER A 1 123 ? 19.869 -9.641 -10.942 1.00 82.81 123 SER A O 1
ATOM 890 N N . VAL A 1 124 ? 19.737 -7.771 -9.699 1.00 78.50 124 VAL A N 1
ATOM 891 C CA . VAL A 1 124 ? 18.309 -7.511 -9.960 1.00 78.50 124 VAL A CA 1
ATOM 892 C C . VAL A 1 124 ? 18.067 -7.223 -11.439 1.00 78.50 124 VAL A C 1
ATOM 894 O O . VAL A 1 124 ? 17.145 -7.780 -12.029 1.00 78.50 124 VAL A O 1
ATOM 897 N N . VAL A 1 125 ? 18.910 -6.390 -12.056 1.00 78.81 125 VAL A N 1
ATOM 898 C CA . VAL A 1 125 ? 18.820 -6.076 -13.487 1.00 78.81 125 VAL A CA 1
ATOM 899 C C . VAL A 1 125 ? 19.062 -7.320 -14.334 1.00 78.81 125 VAL A C 1
ATOM 901 O O . VAL A 1 125 ? 18.319 -7.533 -15.283 1.00 78.81 125 VAL A O 1
ATOM 904 N N . SER A 1 126 ? 20.047 -8.153 -13.992 1.00 81.62 126 SER A N 1
ATOM 905 C CA . SER A 1 126 ? 20.343 -9.399 -14.708 1.00 81.62 126 SER A CA 1
ATOM 906 C C . SER A 1 126 ? 19.164 -10.370 -14.645 1.00 81.62 126 SER A C 1
ATOM 908 O O . SER A 1 126 ? 18.682 -10.819 -15.686 1.00 81.62 126 SER A O 1
ATOM 910 N N . GLY A 1 127 ? 18.618 -10.606 -13.446 1.00 83.25 127 GLY A N 1
ATOM 911 C CA . GLY A 1 127 ? 17.432 -11.448 -13.269 1.00 83.25 127 GLY A CA 1
ATOM 912 C C . GLY A 1 127 ? 16.220 -10.913 -14.035 1.00 83.25 127 GLY A C 1
ATOM 913 O O . GLY A 1 127 ? 15.561 -11.652 -14.763 1.00 83.25 127 GLY A O 1
ATOM 914 N N . ALA A 1 128 ? 15.974 -9.605 -13.952 1.00 80.25 128 ALA A N 1
ATOM 915 C CA . ALA A 1 128 ? 14.907 -8.954 -14.702 1.00 80.25 128 ALA A CA 1
ATOM 916 C C . ALA A 1 128 ? 15.150 -8.994 -16.224 1.00 80.25 128 ALA A C 1
ATOM 918 O O . ALA A 1 128 ? 14.198 -9.110 -16.987 1.00 80.25 128 ALA A O 1
ATOM 919 N N . ASN A 1 129 ? 16.402 -8.965 -16.690 1.00 82.06 129 ASN A N 1
ATOM 920 C CA . ASN A 1 129 ? 16.745 -9.021 -18.111 1.00 82.06 129 ASN A CA 1
ATOM 921 C C . ASN A 1 129 ? 16.508 -10.404 -18.731 1.00 82.06 129 ASN A C 1
ATOM 923 O O . ASN A 1 129 ? 16.182 -10.475 -19.911 1.00 82.06 129 ASN A O 1
ATOM 927 N N . ILE A 1 130 ? 16.597 -11.488 -17.957 1.00 83.62 130 ILE A N 1
ATOM 928 C CA . ILE A 1 130 ? 16.200 -12.825 -18.432 1.00 83.62 130 ILE A CA 1
ATOM 929 C C . ILE A 1 130 ? 14.707 -12.836 -18.799 1.00 83.62 130 ILE A C 1
ATOM 931 O O . ILE A 1 130 ? 14.318 -13.422 -19.805 1.00 83.62 130 ILE A O 1
ATOM 935 N N . MET A 1 131 ? 13.878 -12.140 -18.016 1.00 78.38 131 MET A N 1
ATOM 936 C CA . MET A 1 131 ? 12.430 -12.075 -18.224 1.00 78.38 131 MET A CA 1
ATOM 937 C C . MET A 1 131 ? 12.019 -11.008 -19.251 1.00 78.38 131 MET A C 1
ATOM 939 O O . MET A 1 131 ? 11.220 -11.276 -20.146 1.00 78.38 131 MET A O 1
ATOM 943 N N . PHE A 1 132 ? 12.550 -9.789 -19.134 1.00 79.25 132 PHE A N 1
ATOM 944 C CA . PHE A 1 132 ? 12.143 -8.634 -19.940 1.00 79.25 132 PHE A CA 1
ATOM 945 C C . PHE A 1 132 ? 12.992 -8.425 -21.195 1.00 79.25 132 PHE A C 1
ATOM 947 O O . PHE A 1 132 ? 12.532 -7.774 -22.130 1.00 79.25 132 PHE A O 1
ATOM 954 N N . GLY A 1 133 ? 14.204 -8.979 -21.253 1.00 78.06 133 GLY A N 1
ATOM 955 C CA . GLY A 1 133 ? 15.113 -8.852 -22.396 1.00 78.06 133 GLY A CA 1
ATOM 956 C C . GLY A 1 133 ? 14.521 -9.369 -23.713 1.00 78.06 133 GLY A C 1
ATOM 957 O O . GLY A 1 133 ? 14.535 -8.620 -24.690 1.00 78.06 133 GLY A O 1
ATOM 958 N N . PRO A 1 134 ? 13.930 -10.583 -23.760 1.00 81.12 134 PRO A N 1
ATOM 959 C CA . PRO A 1 134 ? 13.277 -11.092 -24.970 1.00 81.12 134 PRO A CA 1
ATOM 960 C C . PRO A 1 134 ? 12.110 -10.210 -25.434 1.00 81.12 134 PRO A C 1
ATOM 962 O O . PRO A 1 134 ? 11.963 -9.945 -26.625 1.00 81.12 134 PRO A O 1
ATOM 965 N N . LEU A 1 135 ? 11.317 -9.693 -24.490 1.00 74.88 135 LEU A N 1
ATOM 966 C CA . LEU A 1 135 ? 10.228 -8.754 -24.775 1.00 74.88 135 LEU A CA 1
ATOM 967 C C . LEU A 1 135 ? 10.760 -7.431 -25.338 1.00 74.88 135 LEU A C 1
ATOM 969 O O . LEU A 1 135 ? 10.179 -6.873 -26.264 1.00 74.88 135 LEU A O 1
ATOM 973 N N . ALA A 1 136 ? 11.885 -6.948 -24.817 1.00 71.88 136 ALA A N 1
ATOM 974 C CA . ALA A 1 136 ? 12.494 -5.692 -25.234 1.00 71.88 136 ALA A CA 1
ATOM 975 C C . ALA A 1 136 ? 13.089 -5.724 -26.644 1.00 71.88 136 ALA A C 1
ATOM 977 O O . ALA A 1 136 ? 13.183 -4.678 -27.281 1.00 71.88 136 ALA A O 1
ATOM 978 N N . GLY A 1 137 ? 13.452 -6.906 -27.148 1.00 74.56 137 GLY A N 1
ATOM 979 C CA . GLY A 1 137 ? 13.835 -7.090 -28.549 1.00 74.56 137 GLY A CA 1
ATOM 980 C C . GLY A 1 137 ? 12.645 -7.186 -29.513 1.00 74.56 137 GLY A C 1
ATOM 981 O O . GLY A 1 137 ? 12.819 -6.959 -30.706 1.00 74.56 137 GLY A O 1
ATOM 982 N N . ALA A 1 138 ? 11.448 -7.516 -29.015 1.00 78.19 138 ALA A N 1
ATOM 983 C CA . ALA A 1 138 ? 10.269 -7.783 -29.841 1.00 78.19 138 ALA A CA 1
ATOM 984 C C . ALA A 1 138 ? 9.355 -6.563 -30.039 1.00 78.19 138 ALA A C 1
ATOM 986 O O . ALA A 1 138 ? 8.665 -6.478 -31.054 1.00 78.19 138 ALA A O 1
ATOM 987 N N . VAL A 1 139 ? 9.320 -5.628 -29.081 1.00 76.44 139 VAL A N 1
ATOM 988 C CA . VAL A 1 139 ? 8.415 -4.466 -29.119 1.00 76.44 139 VAL A CA 1
ATOM 989 C C . VAL A 1 139 ? 9.147 -3.128 -28.971 1.00 76.44 139 VAL A C 1
ATOM 991 O O . VAL A 1 139 ? 10.168 -3.054 -28.286 1.00 76.44 139 VAL A O 1
ATOM 994 N N . PRO A 1 140 ? 8.613 -2.032 -29.550 1.00 78.38 140 PRO A N 1
ATOM 995 C CA . PRO A 1 140 ? 9.151 -0.693 -29.335 1.00 78.38 140 PRO A CA 1
ATOM 996 C C . PRO A 1 140 ? 9.195 -0.318 -27.849 1.00 78.38 140 PRO A C 1
ATOM 998 O O . PRO A 1 140 ? 8.270 -0.621 -27.092 1.00 78.38 140 PRO A O 1
ATOM 1001 N N . PHE A 1 141 ? 10.224 0.433 -27.449 1.00 71.19 141 PHE A N 1
ATOM 1002 C CA . PHE A 1 141 ? 10.473 0.784 -26.045 1.00 71.19 141 PHE A CA 1
ATOM 1003 C C . PHE A 1 141 ? 9.273 1.457 -25.349 1.00 71.19 141 PHE A C 1
ATOM 1005 O O . PHE A 1 141 ? 8.953 1.131 -24.210 1.00 71.19 141 PHE A O 1
ATOM 1012 N N . TRP A 1 142 ? 8.555 2.351 -26.038 1.00 74.19 142 TRP A N 1
ATOM 1013 C CA . TRP A 1 142 ? 7.364 3.005 -25.480 1.00 74.19 142 TRP A CA 1
ATOM 1014 C C . TRP A 1 142 ? 6.246 1.999 -25.161 1.00 74.19 142 TRP A C 1
ATOM 1016 O O . TRP A 1 142 ? 5.666 2.048 -24.078 1.00 74.19 142 TRP A O 1
ATOM 1026 N N . MET A 1 143 ? 6.002 1.043 -26.063 1.00 78.94 143 MET A N 1
ATOM 1027 C CA . MET A 1 143 ? 5.000 -0.013 -25.906 1.00 78.94 143 MET A CA 1
ATOM 1028 C C . MET A 1 143 ? 5.372 -0.939 -24.747 1.00 78.94 143 MET A C 1
ATOM 1030 O O . MET A 1 143 ? 4.526 -1.255 -23.910 1.00 78.94 143 MET A O 1
ATOM 1034 N N . LEU A 1 144 ? 6.656 -1.287 -24.633 1.00 79.31 144 LEU A N 1
ATOM 1035 C CA . LEU A 1 144 ? 7.173 -2.060 -23.509 1.00 79.31 144 LEU A CA 1
ATOM 1036 C C . LEU A 1 144 ? 6.920 -1.351 -22.174 1.00 79.31 144 LEU A C 1
ATOM 1038 O O . LEU A 1 144 ? 6.377 -1.956 -21.252 1.00 79.31 144 LEU A O 1
ATOM 1042 N N . VAL A 1 145 ? 7.248 -0.060 -22.073 1.00 77.88 145 VAL A N 1
ATOM 1043 C CA . VAL A 1 145 ? 7.018 0.711 -20.840 1.00 77.88 145 VAL A CA 1
ATOM 1044 C C . VAL A 1 145 ? 5.529 0.765 -20.490 1.00 77.88 145 VAL A C 1
ATOM 1046 O O . VAL A 1 145 ? 5.183 0.601 -19.319 1.00 77.88 145 VAL A O 1
ATOM 1049 N N . THR A 1 146 ? 4.638 0.928 -21.476 1.00 79.31 146 THR A N 1
ATOM 1050 C CA . THR A 1 146 ? 3.188 0.878 -21.218 1.00 79.31 146 THR A CA 1
ATOM 1051 C C . THR A 1 146 ? 2.729 -0.493 -20.724 1.00 79.31 146 THR A C 1
ATOM 1053 O O . THR A 1 146 ? 1.985 -0.566 -19.749 1.00 79.31 146 THR A O 1
ATOM 1056 N N . LEU A 1 147 ? 3.224 -1.584 -21.318 1.00 84.12 147 LEU A N 1
ATOM 1057 C CA . LEU A 1 147 ? 2.880 -2.949 -20.919 1.00 84.12 147 LEU A CA 1
ATOM 1058 C C . LEU A 1 147 ? 3.329 -3.245 -19.482 1.00 84.12 147 LEU A C 1
ATOM 1060 O O . LEU A 1 147 ? 2.556 -3.786 -18.687 1.00 84.12 147 LEU A O 1
ATOM 1064 N N . LEU A 1 148 ? 4.556 -2.851 -19.124 1.00 83.31 148 LEU A N 1
ATOM 1065 C CA . LEU A 1 148 ? 5.071 -3.009 -17.763 1.00 83.31 148 LEU A CA 1
ATOM 1066 C C . LEU A 1 148 ? 4.268 -2.157 -16.773 1.00 83.31 148 LEU A C 1
ATOM 1068 O O . LEU A 1 148 ? 3.900 -2.657 -15.712 1.00 83.31 148 LEU A O 1
ATOM 1072 N N . ALA A 1 149 ? 3.934 -0.911 -17.120 1.00 81.88 149 ALA A N 1
ATOM 1073 C CA . ALA A 1 149 ? 3.124 -0.044 -16.263 1.00 81.88 149 ALA A CA 1
ATOM 1074 C C . ALA A 1 149 ? 1.720 -0.621 -16.012 1.00 81.88 149 ALA A C 1
ATOM 1076 O O . ALA A 1 149 ? 1.261 -0.637 -14.869 1.00 81.88 149 ALA A O 1
ATOM 1077 N N . VAL A 1 150 ? 1.064 -1.151 -17.050 1.00 83.81 150 VAL A N 1
ATOM 1078 C CA . VAL A 1 150 ? -0.238 -1.826 -16.928 1.00 83.81 150 VAL A CA 1
ATOM 1079 C C . VAL A 1 150 ? -0.123 -3.075 -16.056 1.00 83.81 150 VAL A C 1
ATOM 1081 O O . VAL A 1 150 ? -0.957 -3.283 -15.177 1.00 83.81 150 VAL A O 1
ATOM 1084 N N . THR A 1 151 ? 0.934 -3.869 -16.237 1.00 84.06 151 THR A N 1
ATOM 1085 C CA . THR A 1 151 ? 1.188 -5.077 -15.436 1.00 84.06 151 THR A CA 1
ATOM 1086 C C . THR A 1 151 ? 1.384 -4.731 -13.958 1.00 84.06 151 THR A C 1
ATOM 1088 O O . THR A 1 151 ? 0.733 -5.314 -13.091 1.00 84.06 151 THR A O 1
ATOM 1091 N N . VAL A 1 152 ? 2.215 -3.728 -13.655 1.00 83.31 152 VAL A N 1
ATOM 1092 C CA . VAL A 1 152 ? 2.427 -3.237 -12.284 1.00 83.31 152 VAL A CA 1
ATOM 1093 C C . VAL A 1 152 ? 1.124 -2.703 -11.689 1.00 83.31 152 VAL A C 1
ATOM 1095 O O . VAL A 1 152 ? 0.808 -3.012 -10.542 1.00 83.31 152 VAL A O 1
ATOM 1098 N N . ALA A 1 153 ? 0.334 -1.945 -12.452 1.00 79.44 153 ALA A N 1
ATOM 1099 C CA . ALA A 1 153 ? -0.944 -1.410 -11.987 1.00 79.44 153 ALA A CA 1
ATOM 1100 C C . ALA A 1 153 ? -1.982 -2.518 -11.716 1.00 79.44 153 ALA A C 1
ATOM 1102 O O . ALA A 1 153 ? -2.714 -2.459 -10.721 1.00 79.44 153 ALA A O 1
ATOM 1103 N N . ALA A 1 154 ? -2.017 -3.561 -12.551 1.00 81.50 154 ALA A N 1
ATOM 1104 C CA . ALA A 1 154 ? -2.869 -4.731 -12.355 1.00 81.50 154 ALA A CA 1
ATOM 1105 C C . ALA A 1 154 ? -2.489 -5.490 -11.075 1.00 81.50 154 ALA A C 1
ATOM 1107 O O . ALA A 1 154 ? -3.354 -5.753 -10.236 1.00 81.50 154 ALA A O 1
ATOM 1108 N N . ILE A 1 155 ? -1.193 -5.752 -10.873 1.00 81.81 155 ILE A N 1
ATOM 1109 C CA . ILE A 1 155 ? -0.687 -6.388 -9.649 1.00 81.81 155 ILE A CA 1
ATOM 1110 C C . ILE A 1 155 ? -0.977 -5.503 -8.432 1.00 81.81 155 ILE A C 1
ATOM 1112 O O . ILE A 1 155 ? -1.502 -5.993 -7.437 1.00 81.81 155 ILE A O 1
ATOM 1116 N N . SER A 1 156 ? -0.726 -4.194 -8.519 1.00 79.25 156 SER A N 1
ATOM 1117 C CA . SER A 1 156 ? -1.006 -3.235 -7.442 1.00 79.25 156 SER A CA 1
ATOM 1118 C C . SER A 1 156 ? -2.479 -3.246 -7.031 1.00 79.25 156 SER A C 1
ATOM 1120 O O . SER A 1 156 ? -2.810 -3.218 -5.842 1.00 79.25 156 SER A O 1
ATOM 1122 N N . THR A 1 157 ? -3.374 -3.365 -8.010 1.00 77.94 157 THR A N 1
ATOM 1123 C CA . THR A 1 157 ? -4.810 -3.489 -7.757 1.00 77.94 157 THR A CA 1
ATOM 1124 C C . THR A 1 157 ? -5.150 -4.821 -7.095 1.00 77.94 157 THR A C 1
ATOM 1126 O O . THR A 1 157 ? -5.896 -4.829 -6.117 1.00 77.94 157 THR A O 1
ATOM 1129 N N . GLY A 1 158 ? -4.595 -5.935 -7.579 1.00 78.00 158 GLY A N 1
ATOM 1130 C CA . GLY A 1 158 ? -4.806 -7.258 -6.982 1.00 78.00 158 GLY A CA 1
ATOM 1131 C C . GLY A 1 158 ? -4.324 -7.330 -5.531 1.00 78.00 158 GLY A C 1
ATOM 1132 O O . GLY A 1 158 ? -5.060 -7.772 -4.651 1.00 78.00 158 GLY A O 1
ATOM 1133 N N . VAL A 1 159 ? -3.129 -6.801 -5.267 1.00 77.38 159 VAL A N 1
ATOM 1134 C CA . VAL A 1 159 ? -2.533 -6.672 -3.928 1.00 77.38 159 VAL A CA 1
ATOM 1135 C C . VAL A 1 159 ? -3.451 -5.862 -3.012 1.00 77.38 159 VAL A C 1
ATOM 1137 O O . VAL A 1 159 ? -3.771 -6.307 -1.912 1.00 77.38 159 VAL A O 1
ATOM 1140 N N . ARG A 1 160 ? -3.950 -4.710 -3.478 1.00 71.38 160 ARG A N 1
ATOM 1141 C CA . ARG A 1 160 ? -4.872 -3.876 -2.698 1.00 71.38 160 ARG A CA 1
ATOM 1142 C C . ARG A 1 160 ? -6.194 -4.589 -2.407 1.00 71.38 160 ARG A C 1
ATOM 1144 O O . ARG A 1 160 ? -6.671 -4.495 -1.287 1.00 71.38 160 ARG A O 1
ATOM 1151 N N . ARG A 1 161 ? -6.770 -5.308 -3.376 1.00 72.50 161 ARG A N 1
ATOM 1152 C CA . ARG A 1 161 ? -8.029 -6.051 -3.182 1.00 72.50 161 ARG A CA 1
ATOM 1153 C C . ARG A 1 161 ? -7.888 -7.210 -2.197 1.00 72.50 161 ARG A C 1
ATOM 1155 O O . ARG A 1 161 ? -8.815 -7.466 -1.448 1.00 72.50 161 ARG A O 1
ATOM 1162 N N . ARG A 1 162 ? -6.751 -7.911 -2.208 1.00 71.94 162 ARG A N 1
ATOM 1163 C CA . ARG A 1 162 ? -6.529 -9.081 -1.346 1.00 71.94 162 ARG A CA 1
ATOM 1164 C C . ARG A 1 162 ? -6.124 -8.714 0.082 1.00 71.94 162 ARG A C 1
ATOM 1166 O O . ARG A 1 162 ? -6.397 -9.478 0.998 1.00 71.94 162 ARG A O 1
ATOM 1173 N N . LEU A 1 163 ? -5.409 -7.604 0.260 1.00 68.44 163 LEU A N 1
ATOM 1174 C CA . LEU A 1 163 ? -4.775 -7.260 1.539 1.00 68.44 163 LEU A CA 1
ATOM 1175 C C . LEU A 1 163 ? -5.492 -6.146 2.304 1.00 68.44 163 LEU A C 1
ATOM 1177 O O . LEU A 1 163 ? -5.180 -5.933 3.474 1.00 68.44 163 LEU A O 1
ATOM 1181 N N . VAL A 1 164 ? -6.406 -5.415 1.659 1.00 70.94 164 VAL A N 1
ATOM 1182 C CA . VAL A 1 164 ? -7.175 -4.346 2.303 1.00 70.94 164 VAL A CA 1
ATOM 1183 C C . VAL A 1 164 ? -8.614 -4.802 2.475 1.00 70.94 164 VAL A C 1
ATOM 1185 O O . VAL A 1 164 ? -9.367 -4.859 1.505 1.00 70.94 164 VAL A O 1
ATOM 1188 N N . ASP A 1 165 ? -8.993 -5.065 3.720 1.00 70.50 165 ASP A N 1
ATOM 1189 C CA . ASP A 1 165 ? -10.387 -5.241 4.103 1.00 70.50 165 ASP A CA 1
ATOM 1190 C C . ASP A 1 165 ? -11.039 -3.861 4.277 1.00 70.50 165 ASP A C 1
ATOM 1192 O O . ASP A 1 165 ? -10.635 -3.060 5.123 1.00 70.50 165 ASP A O 1
ATOM 1196 N N . GLN A 1 166 ? -12.017 -3.543 3.428 1.00 66.69 166 GLN A N 1
ATOM 1197 C CA . GLN A 1 166 ? -12.711 -2.255 3.487 1.00 66.69 166 GLN A CA 1
ATOM 1198 C C . GLN A 1 166 ? -13.777 -2.200 4.581 1.00 66.69 166 GLN A C 1
ATOM 1200 O O . GLN A 1 166 ? -14.055 -1.107 5.078 1.00 66.69 166 GLN A O 1
ATOM 1205 N N . GLN A 1 167 ? -14.361 -3.336 4.965 1.00 64.88 167 GLN A N 1
ATOM 1206 C CA . GLN A 1 167 ? -15.402 -3.379 5.990 1.00 64.88 167 GLN A CA 1
ATOM 1207 C C . GLN A 1 167 ? -14.797 -3.086 7.361 1.00 64.88 167 GLN A C 1
ATOM 1209 O O . GLN A 1 167 ? -15.274 -2.191 8.058 1.00 64.88 167 GLN A O 1
ATOM 1214 N N . GLN A 1 168 ? -13.667 -3.718 7.683 1.00 64.06 168 GLN A N 1
ATOM 1215 C CA . GLN A 1 168 ? -12.965 -3.482 8.950 1.00 64.06 168 GLN A CA 1
ATOM 1216 C C . GLN A 1 168 ? -12.426 -2.049 9.081 1.00 64.06 168 GLN A C 1
ATOM 1218 O O . GLN A 1 168 ? -12.524 -1.421 10.132 1.00 64.06 168 GLN A O 1
ATOM 1223 N N . VAL A 1 169 ? -11.908 -1.469 7.992 1.00 66.62 169 VAL A N 1
ATOM 1224 C CA . VAL A 1 169 ? -11.475 -0.058 8.004 1.00 66.62 169 VAL A CA 1
ATOM 1225 C C . VAL A 1 169 ? -12.660 0.892 8.218 1.00 66.62 169 VAL A C 1
ATOM 1227 O O . VAL A 1 169 ? -12.487 1.976 8.777 1.00 66.62 169 VAL A O 1
ATOM 1230 N N . THR A 1 170 ? -13.856 0.517 7.763 1.00 68.06 170 THR A N 1
ATOM 1231 C CA . THR A 1 170 ? -15.062 1.347 7.885 1.00 68.06 170 THR A CA 1
ATOM 1232 C C . THR A 1 170 ? -15.648 1.263 9.291 1.00 68.06 170 THR A C 1
ATOM 1234 O O . THR A 1 170 ? -15.925 2.310 9.874 1.00 68.06 170 THR A O 1
ATOM 1237 N N . SER A 1 171 ? -15.725 0.065 9.878 1.00 68.38 171 SER A N 1
ATOM 1238 C CA . SER A 1 171 ? -16.221 -0.130 11.247 1.00 68.38 171 SER A CA 1
ATOM 1239 C C . SER A 1 171 ? -15.359 0.592 12.287 1.00 68.38 171 SER A C 1
ATOM 1241 O O . SER A 1 171 ? -15.892 1.244 13.184 1.00 68.38 171 SER A O 1
ATOM 1243 N N . ILE A 1 172 ? -14.027 0.575 12.144 1.00 67.50 172 ILE A N 1
ATOM 1244 C CA . ILE A 1 172 ? -13.140 1.305 13.063 1.00 67.50 172 ILE A CA 1
ATOM 1245 C C . ILE A 1 172 ? -13.320 2.821 12.923 1.00 67.50 172 ILE A C 1
ATOM 1247 O O . ILE A 1 172 ? -13.372 3.530 13.927 1.00 67.50 172 ILE A O 1
ATOM 1251 N N . LYS A 1 173 ? -13.450 3.339 11.695 1.00 67.50 173 LYS A N 1
ATOM 1252 C CA . LYS A 1 173 ? -13.719 4.772 11.477 1.00 67.50 173 LYS A CA 1
ATOM 1253 C C . LYS A 1 173 ? -15.031 5.207 12.113 1.00 67.50 173 LYS A C 1
ATOM 1255 O O . LYS A 1 173 ? -15.103 6.311 12.648 1.00 67.50 173 LYS A O 1
ATOM 1260 N N . GLU A 1 174 ? -16.048 4.359 12.033 1.00 74.81 174 GLU A N 1
ATOM 1261 C CA . GLU A 1 174 ? -17.352 4.616 12.627 1.00 74.81 174 GLU A CA 1
ATOM 1262 C C . GLU A 1 174 ? -17.266 4.636 14.153 1.00 74.81 174 GLU A C 1
ATOM 1264 O O . GLU A 1 174 ? -17.632 5.646 14.748 1.00 74.81 174 GLU A O 1
ATOM 1269 N N . ARG A 1 175 ? -16.645 3.621 14.769 1.00 71.38 175 ARG A N 1
ATOM 1270 C CA . ARG A 1 175 ? -16.400 3.578 16.223 1.00 71.38 175 ARG A CA 1
ATOM 1271 C C . ARG A 1 175 ? -15.602 4.786 16.718 1.00 71.38 175 ARG A C 1
ATOM 1273 O O . ARG A 1 175 ? -15.945 5.400 17.722 1.00 71.38 175 ARG A O 1
ATOM 1280 N N . LEU A 1 176 ? -14.562 5.188 15.988 1.00 70.69 176 LEU A N 1
ATOM 1281 C CA . LEU A 1 176 ? -13.757 6.356 16.350 1.00 70.69 176 LEU A CA 1
ATOM 1282 C C . LEU A 1 176 ? -14.566 7.661 16.250 1.00 70.69 176 LEU A C 1
ATOM 1284 O O . LEU A 1 176 ? -14.382 8.574 17.057 1.00 70.69 176 LEU A O 1
ATOM 1288 N N . LYS A 1 177 ? -15.472 7.752 15.268 1.00 72.94 177 LYS A N 1
ATOM 1289 C CA . LYS A 1 177 ? -16.374 8.895 15.100 1.00 72.94 177 LYS A CA 1
ATOM 1290 C C . LYS A 1 177 ? -17.407 8.950 16.225 1.00 72.94 177 LYS A C 1
ATOM 1292 O O . LYS A 1 177 ? -17.604 10.027 16.780 1.00 72.94 177 LYS A O 1
ATOM 1297 N N . THR A 1 178 ? -18.027 7.824 16.574 1.00 75.81 178 THR A N 1
ATOM 1298 C CA . THR A 1 178 ? -19.025 7.762 17.651 1.00 75.81 178 THR A CA 1
ATOM 1299 C C . THR A 1 178 ? -18.397 8.077 19.004 1.00 75.81 178 THR A C 1
ATOM 1301 O O . THR A 1 178 ? -18.933 8.908 19.728 1.00 75.81 178 THR A O 1
ATOM 1304 N N . THR A 1 179 ? -17.220 7.522 19.317 1.00 75.19 179 THR A N 1
ATOM 1305 C CA . THR A 1 179 ? -16.511 7.824 20.574 1.00 75.19 179 THR A CA 1
ATOM 1306 C C . THR A 1 179 ? -16.102 9.293 20.658 1.00 75.19 179 THR A C 1
ATOM 1308 O O . THR A 1 179 ? -16.211 9.900 21.719 1.00 75.19 179 THR A O 1
ATOM 1311 N N . LYS A 1 180 ? -15.671 9.904 19.546 1.00 70.75 180 LYS A N 1
ATOM 1312 C CA . LYS A 1 180 ? -15.353 11.339 19.514 1.00 70.75 180 LYS A CA 1
ATOM 1313 C C . LYS A 1 180 ? -16.585 12.210 19.775 1.00 70.75 180 LYS A C 1
ATOM 1315 O O . LYS A 1 180 ? -16.466 13.223 20.457 1.00 70.75 180 LYS A O 1
ATOM 1320 N N . GLU A 1 181 ? -17.735 11.831 19.226 1.00 80.62 181 GLU A N 1
ATOM 1321 C CA . GLU A 1 181 ? -18.986 12.563 19.435 1.00 80.62 181 GLU A CA 1
ATOM 1322 C C . GLU A 1 181 ? -19.465 12.448 20.885 1.00 80.62 181 GLU A C 1
ATOM 1324 O O . GLU A 1 181 ? -19.763 13.460 21.511 1.00 80.62 181 GLU A O 1
ATOM 1329 N N . GLN A 1 182 ? -19.422 11.240 21.451 1.00 77.44 182 GLN A N 1
ATOM 1330 C CA . GLN A 1 182 ? -19.751 10.999 22.857 1.00 77.44 182 GLN A CA 1
ATOM 1331 C C . GLN A 1 182 ? -18.815 11.750 23.807 1.00 77.44 182 GLN A C 1
ATOM 1333 O O . GLN A 1 182 ? -19.271 12.284 24.813 1.00 77.44 182 GLN A O 1
ATOM 1338 N N . LEU A 1 183 ? -17.515 11.822 23.489 1.00 75.62 183 LEU A N 1
ATOM 1339 C CA . LEU A 1 183 ? -16.549 12.594 24.272 1.00 75.62 183 LEU A CA 1
ATOM 1340 C C . LEU A 1 183 ? -16.932 14.077 24.294 1.00 75.62 183 LEU A C 1
ATOM 1342 O O . LEU A 1 183 ? -16.955 14.682 25.360 1.00 75.62 183 LEU A O 1
ATOM 1346 N N . ARG A 1 184 ? -17.277 14.641 23.131 1.00 82.44 184 ARG A N 1
ATOM 1347 C CA . ARG A 1 184 ? -17.717 16.036 23.013 1.00 82.44 184 ARG A CA 1
ATOM 1348 C C . ARG A 1 184 ? -18.975 16.291 23.843 1.00 82.44 184 ARG A C 1
ATOM 1350 O O . ARG A 1 184 ? -19.028 17.265 24.582 1.00 82.44 184 ARG A O 1
ATOM 1357 N N . GLU A 1 185 ? -19.954 15.396 23.764 1.00 84.62 185 GLU A N 1
ATOM 1358 C CA . GLU A 1 185 ? -21.204 15.499 24.523 1.00 84.62 185 GLU A CA 1
ATOM 1359 C C . GLU A 1 185 ? -20.995 15.333 26.041 1.00 84.62 185 GLU A C 1
ATOM 1361 O O . GLU A 1 185 ? -21.697 15.951 26.840 1.00 84.62 185 GLU A O 1
ATOM 1366 N N . ALA A 1 186 ? -20.036 14.508 26.467 1.00 81.69 186 ALA A N 1
ATOM 1367 C CA . ALA A 1 186 ? -19.667 14.360 27.876 1.00 81.69 186 ALA A CA 1
ATOM 1368 C C . ALA A 1 186 ? -18.903 15.588 28.407 1.00 81.69 186 ALA A C 1
ATOM 1370 O O . ALA A 1 186 ? -19.187 16.046 29.514 1.00 81.69 186 ALA A O 1
ATOM 1371 N N . GLU A 1 187 ? -17.996 16.161 27.605 1.00 80.75 187 GLU A N 1
ATOM 1372 C CA . GLU A 1 187 ? -17.286 17.408 27.928 1.00 80.75 187 GLU A CA 1
ATOM 1373 C C . GLU A 1 187 ? -18.259 18.597 28.025 1.00 80.75 187 GLU A C 1
ATOM 1375 O O . GLU A 1 187 ? -18.157 19.396 28.954 1.00 80.75 187 GLU A O 1
ATOM 1380 N N . GLU A 1 188 ? -19.248 18.683 27.129 1.00 88.75 188 GLU A N 1
ATOM 1381 C CA . GLU A 1 188 ? -20.302 19.711 27.171 1.00 88.75 188 GLU A CA 1
ATOM 1382 C C . GLU A 1 188 ? -21.215 19.577 28.401 1.00 88.75 188 GLU A C 1
ATOM 1384 O O . GLU A 1 188 ? -21.661 20.586 28.950 1.00 88.75 188 GLU A O 1
ATOM 1389 N N . ARG A 1 189 ? -21.471 18.346 28.864 1.00 82.00 189 ARG A N 1
ATOM 1390 C CA . ARG A 1 189 ? -22.256 18.067 30.080 1.00 82.00 189 ARG A CA 1
ATOM 1391 C C . ARG A 1 189 ? -21.456 18.193 31.380 1.00 82.00 189 ARG A C 1
ATOM 1393 O O . ARG A 1 189 ? -22.062 18.163 32.448 1.00 82.00 189 ARG A O 1
ATOM 1400 N N . GLY A 1 190 ? -20.132 18.344 31.306 1.00 83.88 190 GLY A N 1
ATOM 1401 C CA . GLY A 1 190 ? -19.255 18.448 32.477 1.00 83.88 190 GLY A CA 1
ATOM 1402 C C . GLY A 1 190 ? -19.135 17.155 33.292 1.00 83.88 190 GLY A C 1
ATOM 1403 O O . GLY A 1 190 ? -18.819 17.213 34.478 1.00 83.88 190 GLY A O 1
ATOM 1404 N N . ASP A 1 191 ? -19.402 15.993 32.688 1.00 87.06 191 ASP A N 1
ATOM 1405 C CA . ASP A 1 191 ? -19.281 14.692 33.357 1.00 87.06 191 ASP A CA 1
ATOM 1406 C C . ASP A 1 191 ? -17.839 14.174 33.259 1.00 87.06 191 ASP A C 1
ATOM 1408 O O . ASP A 1 191 ? -17.470 13.459 32.325 1.00 87.06 191 ASP A O 1
ATOM 1412 N N . GLU A 1 192 ? -17.010 14.541 34.238 1.00 79.75 192 GLU A N 1
ATOM 1413 C CA . GLU A 1 192 ? -15.593 14.156 34.286 1.00 79.75 192 GLU A CA 1
ATOM 1414 C C . GLU A 1 192 ? -15.387 12.630 34.296 1.00 79.75 192 GLU A C 1
ATOM 1416 O O . GLU A 1 192 ? -14.409 12.137 33.730 1.00 79.75 192 GLU A O 1
ATOM 1421 N N . THR A 1 193 ? -16.327 11.861 34.860 1.00 81.00 193 THR A N 1
ATOM 1422 C CA . THR A 1 193 ? -16.225 10.393 34.914 1.00 81.00 193 THR A CA 1
ATOM 1423 C C . THR A 1 193 ? -16.478 9.745 33.556 1.00 81.00 193 THR A C 1
ATOM 1425 O O . THR A 1 193 ? -15.760 8.822 33.161 1.00 81.00 193 THR A O 1
ATOM 1428 N N . ALA A 1 194 ? -17.461 10.247 32.804 1.00 77.12 194 ALA A N 1
ATOM 1429 C CA . ALA A 1 194 ? -17.718 9.798 31.440 1.00 77.12 194 ALA A CA 1
ATOM 1430 C C . ALA A 1 194 ? -16.593 10.220 30.485 1.00 77.12 194 ALA A C 1
ATOM 1432 O O . ALA A 1 194 ? -16.206 9.437 29.615 1.00 77.12 194 ALA A O 1
ATOM 1433 N N . VAL A 1 195 ? -16.037 11.424 30.666 1.00 79.81 195 VAL A N 1
ATOM 1434 C CA . VAL A 1 195 ? -14.910 11.922 29.864 1.00 79.81 195 VAL A CA 1
ATOM 1435 C C . VAL A 1 195 ? -13.682 11.025 30.015 1.00 79.81 195 VAL A C 1
ATOM 1437 O O . VAL A 1 195 ? -13.098 10.652 28.997 1.00 79.81 195 VAL A O 1
ATOM 1440 N N . GLU A 1 196 ? -13.307 10.635 31.236 1.00 81.56 196 GLU A N 1
ATOM 1441 C CA . GLU A 1 196 ? -12.144 9.759 31.453 1.00 81.56 196 GLU A CA 1
ATOM 1442 C C . GLU A 1 196 ? -12.336 8.387 30.786 1.00 81.56 196 GLU A C 1
ATOM 1444 O O . GLU A 1 196 ? -11.500 7.951 29.993 1.00 81.56 196 GLU A O 1
ATOM 1449 N N . ARG A 1 197 ? -13.503 7.755 30.974 1.00 77.81 197 ARG A N 1
ATOM 1450 C CA . ARG A 1 197 ? -13.826 6.468 30.327 1.00 77.81 197 ARG A CA 1
ATOM 1451 C C . ARG A 1 197 ? -13.785 6.548 28.797 1.00 77.81 197 ARG A C 1
ATOM 1453 O O . ARG A 1 197 ? -13.265 5.656 28.126 1.00 77.81 197 ARG A O 1
ATOM 1460 N N . LEU A 1 198 ? -14.320 7.623 28.218 1.00 78.69 198 LEU A N 1
ATOM 1461 C CA . LEU A 1 198 ? -14.323 7.831 26.766 1.00 78.69 198 LEU A CA 1
ATOM 1462 C C . LEU A 1 198 ? -12.922 8.135 26.217 1.00 78.69 198 LEU A C 1
ATOM 1464 O O . LEU A 1 198 ? -12.620 7.747 25.083 1.00 78.69 198 LEU A O 1
ATOM 1468 N N . ARG A 1 199 ? -12.051 8.786 26.998 1.00 76.25 199 ARG A N 1
ATOM 1469 C CA . ARG A 1 199 ? -10.631 8.971 26.649 1.00 76.25 199 ARG A CA 1
ATOM 1470 C C . ARG A 1 199 ? -9.886 7.651 26.645 1.00 76.25 199 ARG A C 1
ATOM 1472 O O . ARG A 1 199 ? -9.186 7.379 25.672 1.00 76.25 199 ARG A O 1
ATOM 1479 N N . GLU A 1 200 ? -10.092 6.820 27.658 1.00 80.88 200 GLU A N 1
ATOM 1480 C CA . GLU A 1 200 ? -9.491 5.491 27.726 1.00 80.88 200 GLU A CA 1
ATOM 1481 C C . GLU A 1 200 ? -9.931 4.627 26.537 1.00 80.88 200 GLU A C 1
ATOM 1483 O O . GLU A 1 200 ? -9.089 4.068 25.828 1.00 80.88 200 GLU A O 1
ATOM 1488 N N . ARG A 1 201 ? -11.229 4.645 26.203 1.00 75.56 201 ARG A N 1
ATOM 1489 C CA . ARG A 1 201 ? -11.744 3.952 25.015 1.00 75.56 201 ARG A CA 1
ATOM 1490 C C . ARG A 1 201 ? -11.171 4.505 23.711 1.00 75.56 201 ARG A C 1
ATOM 1492 O O . ARG A 1 201 ? -10.850 3.742 22.801 1.00 75.56 201 ARG A O 1
ATOM 1499 N N . ARG A 1 202 ? -11.019 5.828 23.589 1.00 73.44 202 ARG A N 1
ATOM 1500 C CA . ARG A 1 202 ? -10.363 6.468 22.435 1.00 73.44 202 ARG A CA 1
ATOM 1501 C C . ARG A 1 202 ? -8.906 6.018 22.314 1.00 73.44 202 ARG A C 1
ATOM 1503 O O . ARG A 1 202 ? -8.443 5.767 21.201 1.00 73.44 202 ARG A O 1
ATOM 1510 N N . ASP A 1 203 ? -8.193 5.917 23.428 1.00 78.25 203 ASP A N 1
ATOM 1511 C CA . ASP A 1 203 ? -6.794 5.498 23.468 1.00 78.25 203 ASP A CA 1
ATOM 1512 C C . ASP A 1 203 ? -6.641 4.013 23.127 1.00 78.25 203 ASP A C 1
ATOM 1514 O O . ASP A 1 203 ? -5.756 3.649 22.352 1.00 78.25 203 ASP A O 1
ATOM 1518 N N . GLU A 1 204 ? -7.544 3.162 23.604 1.00 77.12 204 GLU A N 1
ATOM 1519 C CA . GLU A 1 204 ? -7.632 1.756 23.215 1.00 77.12 204 GLU A CA 1
ATOM 1520 C C . GLU A 1 204 ? -7.940 1.590 21.718 1.00 77.12 204 GLU A C 1
ATOM 1522 O O . GLU A 1 204 ? -7.228 0.875 21.007 1.00 77.12 204 GLU A O 1
ATOM 1527 N N . LEU A 1 205 ? -8.911 2.345 21.189 1.00 69.56 205 LEU A N 1
ATOM 1528 C CA . LEU A 1 205 ? -9.174 2.397 19.749 1.00 69.56 205 LEU A CA 1
ATOM 1529 C C . LEU A 1 205 ? -7.933 2.877 18.980 1.00 69.56 205 LEU A C 1
ATOM 1531 O O . LEU A 1 205 ? -7.618 2.324 17.928 1.00 69.56 205 LEU A O 1
ATOM 1535 N N . MET A 1 206 ? -7.171 3.845 19.498 1.00 73.31 206 MET A N 1
ATOM 1536 C CA . MET A 1 206 ? -5.903 4.269 18.893 1.00 73.31 206 MET A CA 1
ATOM 1537 C C . MET A 1 206 ? -4.813 3.191 18.953 1.00 73.31 206 MET A C 1
ATOM 1539 O O . MET A 1 206 ? -4.082 3.039 17.972 1.00 73.31 206 MET A O 1
ATOM 1543 N N . ARG A 1 207 ? -4.725 2.400 20.029 1.00 70.25 207 ARG A N 1
ATOM 1544 C CA . ARG A 1 207 ? -3.831 1.229 20.092 1.00 70.25 207 ARG A CA 1
ATOM 1545 C C . ARG A 1 207 ? -4.230 0.182 19.056 1.00 70.25 207 ARG A C 1
ATOM 1547 O O . ARG A 1 207 ? -3.359 -0.308 18.338 1.00 70.25 207 ARG A O 1
ATOM 1554 N N . SER A 1 208 ? -5.527 -0.060 18.865 1.00 67.75 208 SER A N 1
ATOM 1555 C CA . SER A 1 208 ? -6.023 -0.933 17.790 1.00 67.75 208 SER A CA 1
ATOM 1556 C C . SER A 1 208 ? -5.670 -0.405 16.382 1.00 67.75 208 SER A C 1
ATOM 1558 O O . SER A 1 208 ? -5.431 -1.186 15.456 1.00 67.75 208 SER A O 1
ATOM 1560 N N . GLN A 1 209 ? -5.492 0.917 16.210 1.00 63.09 209 GLN A N 1
ATOM 1561 C CA . GLN A 1 209 ? -5.013 1.500 14.947 1.00 63.09 209 GLN A CA 1
ATOM 1562 C C . GLN A 1 209 ? -3.552 1.162 14.615 1.00 63.09 209 GLN A C 1
ATOM 1564 O O . GLN A 1 209 ? -3.160 1.285 13.452 1.00 63.09 209 GLN A O 1
ATOM 1569 N N . LEU A 1 210 ? -2.737 0.684 15.564 1.00 65.06 210 LEU A N 1
ATOM 1570 C CA . LEU A 1 210 ? -1.411 0.144 15.230 1.00 65.06 210 LEU A CA 1
ATOM 1571 C C . LEU A 1 210 ? -1.538 -1.077 14.307 1.00 65.06 210 LEU A C 1
ATOM 1573 O O . LEU A 1 210 ? -0.756 -1.224 13.364 1.00 65.06 210 LEU A O 1
ATOM 1577 N N . GLY A 1 211 ? -2.587 -1.884 14.488 1.00 67.06 211 GLY A N 1
ATOM 1578 C CA . GLY A 1 211 ? -2.961 -2.934 13.543 1.00 67.06 211 GLY A CA 1
ATOM 1579 C C . GLY A 1 211 ? -3.282 -2.361 12.158 1.00 67.06 211 GLY A C 1
ATOM 1580 O O . GLY A 1 211 ? -2.759 -2.838 11.150 1.00 67.06 211 GLY A O 1
ATOM 1581 N N . ILE A 1 212 ? -4.014 -1.248 12.084 1.00 67.31 212 ILE A N 1
ATOM 1582 C CA . ILE A 1 212 ? -4.307 -0.553 10.817 1.00 67.31 212 ILE A CA 1
ATOM 1583 C C . ILE A 1 212 ? -3.026 -0.060 10.134 1.00 67.31 212 ILE A C 1
ATOM 1585 O O . ILE A 1 212 ? -2.893 -0.204 8.917 1.00 67.31 212 ILE A O 1
ATOM 1589 N N . LEU A 1 213 ? -2.058 0.476 10.887 1.00 69.38 213 LEU A N 1
ATOM 1590 C CA . LEU A 1 213 ? -0.770 0.900 10.332 1.00 69.38 213 LEU A CA 1
ATOM 1591 C C . LEU A 1 213 ? -0.064 -0.277 9.648 1.00 69.38 213 LEU A C 1
ATOM 1593 O O . LEU A 1 213 ? 0.373 -0.160 8.500 1.00 69.38 213 LEU A O 1
ATOM 1597 N N . THR A 1 214 ? -0.023 -1.440 10.301 1.00 68.81 214 THR A N 1
ATOM 1598 C CA . THR A 1 214 ? 0.554 -2.650 9.696 1.00 68.81 214 THR A CA 1
ATOM 1599 C C . THR A 1 214 ? -0.217 -3.110 8.452 1.00 68.81 214 THR A C 1
ATOM 1601 O O . THR A 1 214 ? 0.407 -3.566 7.488 1.00 68.81 214 THR A O 1
ATOM 1604 N N . HIS A 1 215 ? -1.538 -2.913 8.416 1.00 71.81 215 HIS A N 1
ATOM 1605 C CA . HIS A 1 215 ? -2.389 -3.169 7.251 1.00 71.81 215 HIS A CA 1
ATOM 1606 C C . HIS A 1 215 ? -2.200 -2.168 6.110 1.00 71.81 215 HIS A C 1
ATOM 1608 O O . HIS A 1 215 ? -2.391 -2.541 4.957 1.00 71.81 215 HIS A O 1
ATOM 1614 N N . MET A 1 216 ? -1.792 -0.926 6.379 1.00 72.06 216 MET A N 1
ATOM 1615 C CA . MET A 1 216 ? -1.415 0.030 5.330 1.00 72.06 216 MET A CA 1
ATOM 1616 C C . MET A 1 216 ? -0.023 -0.268 4.761 1.00 72.06 216 MET A C 1
ATOM 1618 O O . MET A 1 216 ? 0.207 -0.114 3.557 1.00 72.06 216 MET A O 1
ATOM 1622 N N . LEU A 1 217 ? 0.895 -0.739 5.610 1.00 76.88 217 LEU A N 1
ATOM 1623 C CA . LEU A 1 217 ? 2.254 -1.101 5.208 1.00 76.88 217 LEU A CA 1
ATOM 1624 C C . LEU A 1 217 ? 2.299 -2.380 4.367 1.00 76.88 217 LEU A C 1
ATOM 1626 O O . LEU A 1 217 ? 3.138 -2.490 3.478 1.00 76.88 217 LEU A O 1
ATOM 1630 N N . ARG A 1 218 ? 1.388 -3.328 4.596 1.00 78.69 218 ARG A N 1
ATOM 1631 C CA . ARG A 1 218 ? 1.359 -4.621 3.895 1.00 78.69 218 ARG A CA 1
ATOM 1632 C C . ARG A 1 218 ? 1.152 -4.465 2.372 1.00 78.69 218 ARG A C 1
ATOM 1634 O O . ARG A 1 218 ? 2.007 -4.934 1.621 1.00 78.69 218 ARG A O 1
ATOM 1641 N N . PRO A 1 219 ? 0.139 -3.730 1.864 1.00 79.50 219 PRO A N 1
ATOM 1642 C CA . PRO A 1 219 ? 0.043 -3.391 0.447 1.00 79.50 219 PRO A CA 1
ATOM 1643 C C . PRO A 1 219 ? 1.244 -2.590 -0.061 1.00 79.50 219 PRO A C 1
ATOM 1645 O O . PRO A 1 219 ? 1.667 -2.788 -1.197 1.00 79.50 219 PRO A O 1
ATOM 1648 N N . LEU A 1 220 ? 1.807 -1.687 0.749 1.00 82.50 220 LEU A N 1
ATOM 1649 C CA . LEU A 1 220 ? 2.945 -0.863 0.333 1.00 82.50 220 LEU A CA 1
ATOM 1650 C C . LEU A 1 220 ? 4.204 -1.713 0.104 1.00 82.50 220 LEU A C 1
ATOM 1652 O O . LEU A 1 220 ? 4.833 -1.606 -0.943 1.00 82.50 220 LEU A O 1
ATOM 1656 N N . ALA A 1 221 ? 4.525 -2.600 1.042 1.00 83.31 221 ALA A N 1
ATOM 1657 C CA . ALA A 1 221 ? 5.639 -3.535 0.953 1.00 83.31 221 ALA A CA 1
ATOM 1658 C C . ALA A 1 221 ? 5.528 -4.426 -0.291 1.00 83.31 221 ALA A C 1
ATOM 1660 O O . ALA A 1 221 ? 6.457 -4.498 -1.092 1.00 83.31 221 ALA A O 1
ATOM 1661 N N . TRP A 1 222 ? 4.362 -5.039 -0.504 1.00 82.94 222 TRP A N 1
ATOM 1662 C CA . TRP A 1 222 ? 4.118 -5.893 -1.668 1.00 82.94 222 TRP A CA 1
ATOM 1663 C C . TRP A 1 222 ? 4.154 -5.125 -2.988 1.00 82.94 222 TRP A C 1
ATOM 1665 O O . TRP A 1 222 ? 4.716 -5.605 -3.973 1.00 82.94 222 TRP A O 1
ATOM 1675 N N . THR A 1 223 ? 3.587 -3.918 -3.027 1.00 82.88 223 THR A N 1
ATOM 1676 C CA . THR A 1 223 ? 3.652 -3.092 -4.239 1.00 82.88 223 THR A CA 1
ATOM 1677 C C . THR A 1 223 ? 5.075 -2.642 -4.535 1.00 82.88 223 THR A C 1
ATOM 1679 O O . THR A 1 223 ? 5.475 -2.686 -5.697 1.00 82.88 223 THR A O 1
ATOM 1682 N N . MET A 1 224 ? 5.870 -2.277 -3.526 1.00 82.69 224 MET A N 1
ATOM 1683 C CA . MET A 1 224 ? 7.282 -1.937 -3.715 1.00 82.69 224 MET A CA 1
ATOM 1684 C C . MET A 1 224 ? 8.124 -3.136 -4.146 1.00 82.69 224 MET A C 1
ATOM 1686 O O . MET A 1 224 ? 8.941 -2.982 -5.050 1.00 82.69 224 MET A O 1
ATOM 1690 N N . LEU A 1 225 ? 7.888 -4.325 -3.586 1.00 84.12 225 LEU A N 1
ATOM 1691 C CA . LEU A 1 225 ? 8.590 -5.555 -3.971 1.00 84.12 225 LEU A CA 1
ATOM 1692 C C . LEU A 1 225 ? 8.493 -5.827 -5.481 1.00 84.12 225 LEU A C 1
ATOM 1694 O O . LEU A 1 225 ? 9.448 -6.296 -6.088 1.00 84.12 225 LEU A O 1
ATOM 1698 N N . VAL A 1 226 ? 7.353 -5.492 -6.090 1.00 82.12 226 VAL A N 1
ATOM 1699 C CA . VAL A 1 226 ? 7.115 -5.647 -7.533 1.00 82.12 226 VAL A CA 1
ATOM 1700 C C . VAL A 1 226 ? 7.575 -4.420 -8.323 1.00 82.12 226 VAL A C 1
ATOM 1702 O O . VAL A 1 226 ? 8.173 -4.546 -9.391 1.00 82.12 226 VAL A O 1
ATOM 1705 N N . THR A 1 227 ? 7.313 -3.219 -7.808 1.00 81.56 227 THR A N 1
ATOM 1706 C CA . THR A 1 227 ? 7.580 -1.964 -8.528 1.00 81.56 227 THR A CA 1
ATOM 1707 C C . THR A 1 227 ? 9.073 -1.658 -8.604 1.00 81.56 227 THR A C 1
ATOM 1709 O O . THR A 1 227 ? 9.534 -1.164 -9.630 1.00 81.56 227 THR A O 1
ATOM 1712 N N . VAL A 1 228 ? 9.845 -1.955 -7.553 1.00 83.19 228 VAL A N 1
ATOM 1713 C CA . VAL A 1 228 ? 11.278 -1.629 -7.486 1.00 83.19 228 VAL A CA 1
ATOM 1714 C C . VAL A 1 228 ? 12.085 -2.380 -8.555 1.00 83.19 228 VAL A C 1
ATOM 1716 O O . VAL A 1 228 ? 12.775 -1.705 -9.317 1.00 83.19 228 VAL A O 1
ATOM 1719 N N . PRO A 1 229 ? 11.988 -3.716 -8.716 1.00 82.00 229 PRO A N 1
ATOM 1720 C CA . PRO A 1 229 ? 12.701 -4.423 -9.783 1.00 82.00 229 PRO A CA 1
ATOM 1721 C C . PRO A 1 229 ? 12.339 -3.929 -11.185 1.00 82.00 229 PRO A C 1
ATOM 1723 O O . PRO A 1 229 ? 13.226 -3.718 -12.013 1.00 82.00 229 PRO A O 1
ATOM 1726 N N . VAL A 1 230 ? 11.048 -3.684 -11.436 1.00 82.50 230 VAL A N 1
ATOM 1727 C CA . VAL A 1 230 ? 10.559 -3.142 -12.713 1.00 82.50 230 VAL A CA 1
ATOM 1728 C C . VAL A 1 230 ? 11.173 -1.770 -12.986 1.00 82.50 230 VAL A C 1
ATOM 1730 O O . VAL A 1 230 ? 11.728 -1.534 -14.058 1.00 82.50 230 VAL A O 1
ATOM 1733 N N . PHE A 1 231 ? 11.126 -0.876 -12.002 1.00 81.75 231 PHE A N 1
ATOM 1734 C CA . PHE A 1 231 ? 11.670 0.471 -12.118 1.00 81.75 231 PHE A CA 1
ATOM 1735 C C . PHE A 1 231 ? 13.189 0.466 -12.332 1.00 81.75 231 PHE A C 1
ATOM 1737 O O . PHE A 1 231 ? 13.700 1.192 -13.187 1.00 81.75 231 PHE A O 1
ATOM 1744 N N . LEU A 1 232 ? 13.912 -0.386 -11.599 1.00 80.62 232 LEU A N 1
ATOM 1745 C CA . LEU A 1 232 ? 15.357 -0.551 -11.742 1.00 80.62 232 LEU A CA 1
ATOM 1746 C C . LEU A 1 232 ? 15.733 -1.047 -13.133 1.00 80.62 232 LEU A C 1
ATOM 1748 O O . LEU A 1 232 ? 16.642 -0.485 -13.751 1.00 80.62 232 LEU A O 1
ATOM 1752 N N . TRP A 1 233 ? 15.018 -2.046 -13.644 1.00 83.00 233 TRP A N 1
ATOM 1753 C CA . TRP A 1 233 ? 15.267 -2.567 -14.979 1.00 83.00 233 TRP A CA 1
ATOM 1754 C C . TRP A 1 233 ? 14.998 -1.510 -16.054 1.00 83.00 233 TRP A C 1
ATOM 1756 O O . TRP A 1 233 ? 15.859 -1.291 -16.902 1.00 83.00 233 TRP A O 1
ATOM 1766 N N . VAL A 1 234 ? 13.882 -0.773 -15.972 1.00 77.75 234 VAL A N 1
ATOM 1767 C CA . VAL A 1 234 ? 13.587 0.326 -16.912 1.00 77.75 234 VAL A CA 1
ATOM 1768 C C . VAL A 1 234 ? 14.670 1.407 -16.843 1.00 77.75 234 VAL A C 1
ATOM 1770 O O . VAL A 1 234 ? 15.139 1.865 -17.883 1.00 77.75 234 VAL A O 1
ATOM 1773 N N . SER A 1 235 ? 15.128 1.776 -15.642 1.00 76.00 235 SER A N 1
ATOM 1774 C CA . SER A 1 235 ? 16.193 2.775 -15.473 1.00 76.00 235 SER A CA 1
ATOM 1775 C C . SER A 1 235 ? 17.511 2.354 -16.130 1.00 76.00 235 SER A C 1
ATOM 1777 O O . SER A 1 235 ? 18.218 3.192 -16.688 1.00 76.00 235 SER A O 1
ATOM 1779 N N . TRP A 1 236 ? 17.833 1.057 -16.090 1.00 78.88 236 TRP A N 1
ATOM 1780 C CA . TRP A 1 236 ? 19.001 0.502 -16.763 1.00 78.88 236 TRP A CA 1
ATOM 1781 C C . TRP A 1 236 ? 18.787 0.439 -18.276 1.00 78.88 236 TRP A C 1
ATOM 1783 O O . TRP A 1 236 ? 19.650 0.890 -19.026 1.00 78.88 236 TRP A O 1
ATOM 1793 N N . ALA A 1 237 ? 17.623 -0.043 -18.720 1.00 73.50 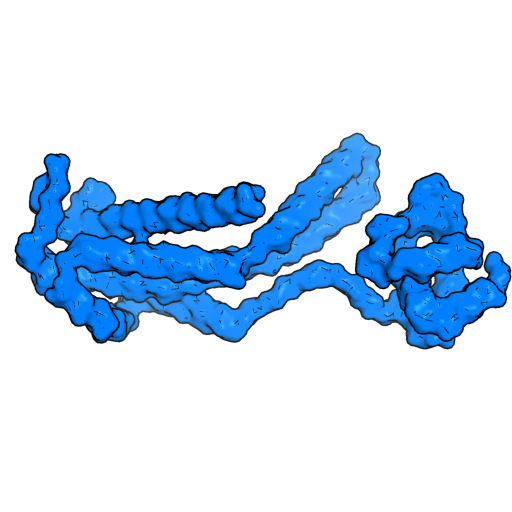237 ALA A N 1
ATOM 1794 C CA . ALA A 1 237 ? 17.283 -0.169 -20.131 1.00 73.50 237 ALA A CA 1
ATOM 1795 C C . ALA A 1 237 ? 17.358 1.186 -20.848 1.00 73.50 237 ALA A C 1
ATOM 1797 O O . ALA A 1 237 ? 17.929 1.264 -21.925 1.00 73.50 237 ALA A O 1
ATOM 1798 N N . VAL A 1 238 ? 16.892 2.276 -20.231 1.00 69.31 238 VAL A N 1
ATOM 1799 C CA . VAL A 1 238 ? 16.955 3.627 -20.825 1.00 69.31 238 VAL A CA 1
ATOM 1800 C C . VAL A 1 238 ? 18.388 4.128 -21.045 1.00 69.31 238 VAL A C 1
ATOM 1802 O O . VAL A 1 238 ? 18.635 4.899 -21.971 1.00 69.31 238 VAL A O 1
ATOM 1805 N N . VAL A 1 239 ? 19.331 3.723 -20.193 1.00 67.19 239 VAL A N 1
ATOM 1806 C CA . VAL A 1 239 ? 20.746 4.120 -20.293 1.00 67.19 239 VAL A CA 1
ATOM 1807 C C . VAL A 1 239 ? 21.523 3.172 -21.209 1.00 67.19 239 VAL A C 1
ATOM 1809 O O . VAL A 1 239 ? 22.544 3.560 -21.776 1.00 67.19 239 VAL A O 1
ATOM 1812 N N . ALA A 1 240 ? 21.048 1.938 -21.376 1.00 67.44 240 ALA A N 1
ATOM 1813 C CA . ALA A 1 240 ? 21.709 0.951 -22.205 1.00 67.44 240 ALA A CA 1
ATOM 1814 C C . ALA A 1 240 ? 21.670 1.368 -23.695 1.00 67.44 240 ALA A C 1
ATOM 1816 O O . ALA A 1 240 ? 20.601 1.679 -24.236 1.00 67.44 240 ALA A O 1
ATOM 1817 N N . PRO A 1 241 ? 22.824 1.365 -24.389 1.00 56.69 241 PRO A N 1
ATOM 1818 C CA . PRO A 1 241 ? 22.948 1.904 -25.744 1.00 56.69 241 PRO A CA 1
ATOM 1819 C C . PRO A 1 241 ? 22.064 1.176 -26.765 1.00 56.69 241 PRO A C 1
ATOM 1821 O O . PRO A 1 241 ? 21.600 1.807 -27.714 1.00 56.69 241 PRO A O 1
ATOM 1824 N N . GLN A 1 242 ? 21.743 -0.105 -26.537 1.00 60.44 242 GLN A N 1
ATOM 1825 C CA . GLN A 1 242 ? 20.835 -0.859 -27.407 1.00 60.44 242 GLN A CA 1
ATOM 1826 C C . GLN A 1 242 ? 19.394 -0.310 -27.441 1.00 60.44 242 GLN A C 1
ATOM 1828 O O . GLN A 1 242 ? 18.700 -0.500 -28.435 1.00 60.44 242 GLN A O 1
ATOM 1833 N N . PHE A 1 243 ? 18.950 0.404 -26.399 1.00 56.16 243 PHE A N 1
ATOM 1834 C CA . PHE A 1 243 ? 17.606 0.997 -26.324 1.00 56.16 243 PHE A CA 1
ATOM 1835 C C . PHE A 1 243 ? 17.630 2.525 -26.457 1.00 56.16 243 PHE A C 1
ATOM 1837 O O . PHE A 1 243 ? 16.656 3.116 -26.922 1.00 56.16 243 PHE A O 1
ATOM 1844 N N . ALA A 1 244 ? 18.743 3.173 -26.096 1.00 49.19 244 ALA A N 1
ATOM 1845 C CA . ALA A 1 244 ? 18.917 4.620 -26.231 1.00 49.19 244 ALA A CA 1
ATOM 1846 C C . ALA A 1 244 ? 19.102 5.080 -27.693 1.00 49.19 244 ALA A C 1
ATOM 1848 O O . ALA A 1 244 ? 18.748 6.212 -28.022 1.00 49.19 244 ALA A O 1
ATOM 1849 N N . ILE A 1 245 ? 19.640 4.214 -28.564 1.00 45.19 245 ILE A N 1
ATOM 1850 C CA . ILE A 1 245 ? 20.029 4.549 -29.951 1.00 45.19 245 ILE A CA 1
ATOM 1851 C C . ILE A 1 245 ? 19.136 3.830 -30.989 1.00 45.19 245 ILE A C 1
ATOM 1853 O O . ILE A 1 245 ? 19.156 4.151 -32.177 1.00 45.19 245 ILE A O 1
ATOM 1857 N N . GLY A 1 246 ? 18.285 2.892 -30.559 1.00 47.50 246 GLY A N 1
ATOM 1858 C CA . GLY A 1 246 ? 17.381 2.141 -31.434 1.00 47.50 246 GLY A CA 1
ATOM 1859 C C . GLY A 1 246 ? 16.210 2.975 -31.970 1.00 47.50 246 GLY A C 1
ATOM 1860 O O . GLY A 1 246 ? 15.147 2.983 -31.359 1.00 47.50 246 GLY A O 1
ATOM 1861 N N . ALA A 1 247 ? 16.426 3.669 -33.097 1.00 43.69 247 ALA A N 1
ATOM 1862 C CA . ALA A 1 247 ? 15.503 4.132 -34.162 1.00 43.69 247 ALA A CA 1
ATOM 1863 C C . ALA A 1 247 ? 14.091 4.686 -33.835 1.00 43.69 247 ALA A C 1
ATOM 1865 O O . ALA A 1 247 ? 13.344 5.022 -34.752 1.00 43.69 247 ALA A O 1
ATOM 1866 N N . THR A 1 248 ? 13.706 4.848 -32.573 1.00 51.28 248 THR A N 1
ATOM 1867 C CA . THR A 1 248 ? 12.349 5.249 -32.176 1.00 51.28 248 THR A CA 1
ATOM 1868 C C . THR A 1 248 ? 12.436 6.273 -31.058 1.00 51.28 248 THR A C 1
ATOM 1870 O O . THR A 1 248 ? 11.957 6.084 -29.940 1.00 51.28 248 THR A O 1
ATOM 1873 N N . THR A 1 249 ? 13.104 7.387 -31.357 1.00 49.62 249 THR A N 1
ATOM 1874 C CA . THR A 1 249 ? 12.962 8.594 -30.550 1.00 49.62 249 THR A CA 1
ATOM 1875 C C . THR A 1 249 ? 11.476 8.961 -30.542 1.00 49.62 249 THR A C 1
ATOM 1877 O O . THR A 1 249 ? 10.916 9.139 -31.628 1.00 49.62 249 THR A O 1
ATOM 1880 N N . PRO A 1 250 ? 10.805 9.045 -29.380 1.00 50.69 250 PRO A N 1
ATOM 1881 C CA . PRO A 1 250 ? 9.414 9.461 -29.343 1.00 50.69 250 PRO A CA 1
ATOM 1882 C C . PRO A 1 250 ? 9.352 10.886 -29.896 1.00 50.69 250 PRO A C 1
ATOM 1884 O O . PRO A 1 250 ? 9.907 11.817 -29.315 1.00 50.69 250 PRO A O 1
ATOM 1887 N N . ALA A 1 251 ? 8.729 11.050 -31.061 1.00 46.19 251 ALA A N 1
ATOM 1888 C CA . ALA A 1 251 ? 8.416 12.364 -31.590 1.00 46.19 251 ALA A CA 1
ATOM 1889 C C . ALA A 1 251 ? 7.242 12.907 -30.770 1.00 46.19 251 ALA A C 1
ATOM 1891 O O . ALA A 1 251 ? 6.081 12.634 -31.071 1.00 46.19 251 ALA A O 1
ATOM 1892 N N . LEU A 1 252 ? 7.540 13.623 -29.685 1.00 52.97 252 LEU A N 1
ATOM 1893 C CA . LEU A 1 252 ? 6.511 14.358 -28.961 1.00 52.97 252 LEU A CA 1
ATOM 1894 C C . LEU A 1 252 ? 6.107 15.561 -29.829 1.00 52.97 252 LEU A C 1
ATOM 1896 O O . LEU A 1 252 ? 6.983 16.364 -30.159 1.00 52.97 252 LEU A O 1
ATOM 1900 N N . PRO A 1 253 ? 4.819 15.726 -30.189 1.00 50.31 253 PRO A N 1
ATOM 1901 C CA . PRO A 1 253 ? 4.380 16.736 -31.159 1.00 50.31 253 PRO A CA 1
ATOM 1902 C C . PRO A 1 253 ? 4.675 18.186 -30.736 1.00 50.31 253 PRO A C 1
ATOM 1904 O O . PRO A 1 253 ? 4.684 19.069 -31.582 1.00 50.31 253 PRO A O 1
ATOM 1907 N N . VAL A 1 254 ? 4.964 18.428 -29.451 1.00 55.62 254 VAL A N 1
ATOM 1908 C CA . VAL A 1 254 ? 5.293 19.755 -28.898 1.00 55.62 254 VAL A CA 1
ATOM 1909 C C . VAL A 1 254 ? 6.798 19.932 -28.608 1.00 55.62 254 VAL A C 1
ATOM 1911 O O . VAL A 1 254 ? 7.274 21.059 -28.555 1.00 55.62 254 VAL A O 1
ATOM 1914 N N . LEU A 1 255 ? 7.571 18.848 -28.433 1.00 50.69 255 LEU A N 1
ATOM 1915 C CA . LEU A 1 255 ? 8.954 18.889 -27.905 1.00 50.69 255 LEU A CA 1
ATOM 1916 C C . LEU A 1 255 ? 10.017 18.273 -28.840 1.00 50.69 255 LEU A C 1
ATOM 1918 O O . LEU A 1 255 ? 11.209 18.364 -28.557 1.00 50.69 255 LEU A O 1
ATOM 1922 N N . GLY A 1 256 ? 9.624 17.677 -29.970 1.00 56.38 256 GLY A N 1
ATOM 1923 C CA . GLY A 1 256 ? 10.557 17.098 -30.941 1.00 56.38 256 GLY A CA 1
ATOM 1924 C C . GLY A 1 256 ? 11.133 15.735 -30.528 1.00 56.38 256 GLY A C 1
ATOM 1925 O O . GLY A 1 256 ? 10.602 15.048 -29.654 1.00 56.38 256 GLY A O 1
ATOM 1926 N N . ARG A 1 257 ? 12.206 15.306 -31.210 1.00 54.72 257 ARG A N 1
ATOM 1927 C CA . ARG A 1 257 ? 12.911 14.036 -30.957 1.00 54.72 257 ARG A CA 1
ATOM 1928 C C . ARG A 1 257 ? 13.863 14.202 -29.768 1.00 54.72 257 ARG A C 1
ATOM 1930 O O . ARG A 1 257 ? 14.988 14.657 -29.943 1.00 54.72 257 ARG A O 1
ATOM 1937 N N . MET A 1 258 ? 13.427 13.821 -28.570 1.00 59.19 258 MET A N 1
ATOM 1938 C CA . MET A 1 258 ? 14.273 13.818 -27.370 1.00 59.19 258 MET A CA 1
ATOM 1939 C C . MET A 1 258 ? 14.703 12.402 -26.986 1.00 59.19 258 MET A C 1
ATOM 1941 O O . MET A 1 258 ? 13.902 11.467 -27.019 1.00 59.19 258 MET A O 1
ATOM 1945 N N . ALA A 1 259 ? 15.968 12.242 -26.587 1.00 62.03 259 ALA A N 1
ATOM 1946 C CA . ALA A 1 259 ? 16.431 11.004 -25.971 1.00 62.03 259 ALA A CA 1
ATOM 1947 C C . ALA A 1 259 ? 15.612 10.716 -24.702 1.00 62.03 259 ALA A C 1
ATOM 1949 O O . ALA A 1 259 ? 15.252 11.633 -23.966 1.00 62.03 259 ALA A O 1
ATOM 1950 N N . TRP A 1 260 ? 15.353 9.446 -24.395 1.00 64.50 260 TRP A N 1
ATOM 1951 C CA . TRP A 1 260 ? 14.636 9.049 -23.173 1.00 64.50 260 TRP A CA 1
ATOM 1952 C C . TRP A 1 260 ? 15.341 9.504 -21.882 1.00 64.50 260 TRP A C 1
ATOM 1954 O O . TRP A 1 260 ? 14.701 9.655 -20.840 1.00 64.50 260 TRP A O 1
ATOM 1964 N N . THR A 1 261 ? 16.645 9.775 -21.969 1.00 65.12 261 THR A N 1
ATOM 1965 C CA . THR A 1 261 ? 17.500 10.344 -20.920 1.00 65.12 261 THR A CA 1
ATOM 1966 C C . THR A 1 261 ? 17.416 11.870 -20.803 1.00 65.12 261 THR A C 1
ATOM 1968 O O . THR A 1 261 ? 17.957 12.428 -19.847 1.00 65.12 261 THR A O 1
ATOM 1971 N N . ALA A 1 262 ? 16.747 12.561 -21.734 1.00 67.50 262 ALA A N 1
ATOM 1972 C CA . ALA A 1 262 ? 16.620 14.014 -21.713 1.00 67.50 262 ALA A CA 1
ATOM 1973 C C . ALA A 1 262 ? 15.854 14.470 -20.466 1.00 67.50 262 ALA A C 1
ATOM 1975 O O . ALA A 1 262 ? 14.812 13.915 -20.112 1.00 67.50 262 ALA A O 1
ATOM 1976 N N . ARG A 1 263 ? 16.381 15.492 -19.793 1.00 73.44 263 ARG A N 1
ATOM 1977 C CA . ARG A 1 263 ? 15.756 16.119 -18.628 1.00 73.44 263 ARG A CA 1
ATOM 1978 C C . ARG A 1 263 ? 14.702 17.109 -19.103 1.00 73.44 263 ARG A C 1
ATOM 1980 O O . ARG A 1 263 ? 15.046 18.123 -19.699 1.00 73.44 263 ARG A O 1
ATOM 1987 N N . VAL A 1 264 ? 13.433 16.788 -18.864 1.00 66.00 264 VAL A N 1
ATOM 1988 C CA . VAL A 1 264 ? 12.290 17.566 -19.382 1.00 66.00 264 VAL A CA 1
ATOM 1989 C C . VAL A 1 264 ? 11.612 18.381 -18.283 1.00 66.00 264 VAL A C 1
ATOM 1991 O O . VAL A 1 264 ? 11.124 19.473 -18.552 1.00 66.00 264 VAL A O 1
ATOM 1994 N N . LEU A 1 265 ? 11.624 17.899 -17.034 1.00 67.44 265 LEU A N 1
ATOM 1995 C CA . LEU A 1 265 ? 11.024 18.591 -15.891 1.00 67.44 265 LEU A CA 1
ATOM 1996 C C . LEU A 1 265 ? 12.043 18.687 -14.743 1.00 67.44 265 LEU A C 1
ATOM 1998 O O . LEU A 1 265 ? 12.115 17.824 -13.867 1.00 67.44 265 LEU A O 1
ATOM 2002 N N . GLY A 1 266 ? 12.897 19.713 -14.786 1.00 74.81 266 GLY A N 1
ATOM 2003 C CA . GLY A 1 266 ? 13.980 19.904 -13.815 1.00 74.81 266 GLY A CA 1
ATOM 2004 C C . GLY A 1 266 ? 15.022 18.767 -13.864 1.00 74.81 266 GLY A C 1
ATOM 2005 O O . GLY A 1 266 ? 15.553 18.488 -14.938 1.00 74.81 266 GLY A O 1
ATOM 2006 N N . PRO A 1 267 ? 15.345 18.087 -12.743 1.00 77.75 267 PRO A N 1
ATOM 2007 C CA . PRO A 1 267 ? 16.295 16.969 -12.730 1.00 77.75 267 PRO A CA 1
ATOM 2008 C C . PRO A 1 267 ? 15.707 15.644 -13.251 1.00 77.75 267 PRO A C 1
ATOM 2010 O O . PRO A 1 267 ? 16.458 14.673 -13.386 1.00 77.75 267 PRO A O 1
ATOM 2013 N N . VAL A 1 268 ? 14.399 15.587 -13.535 1.00 74.94 268 VAL A N 1
ATOM 2014 C CA . VAL A 1 268 ? 13.680 14.347 -13.854 1.00 74.94 268 VAL A CA 1
ATOM 2015 C C . VAL A 1 268 ? 13.790 14.013 -15.354 1.00 74.94 268 VAL A C 1
ATOM 2017 O O . VAL A 1 268 ? 13.413 14.836 -16.198 1.00 74.94 268 VAL A O 1
ATOM 2020 N N . PRO A 1 269 ? 14.294 12.818 -15.718 1.00 77.44 269 PRO A N 1
ATOM 2021 C CA . PRO A 1 269 ? 14.399 12.388 -17.110 1.00 77.44 269 PRO A CA 1
ATOM 2022 C C . PRO A 1 269 ? 13.030 12.018 -17.710 1.00 77.44 269 PRO A C 1
ATOM 2024 O O . PRO A 1 269 ? 12.120 11.581 -17.002 1.00 77.44 269 PRO A O 1
ATOM 2027 N N . LEU A 1 270 ? 12.892 12.150 -19.033 1.00 75.06 270 LEU A N 1
ATOM 2028 C CA . LEU A 1 270 ? 11.638 11.956 -19.773 1.00 75.06 270 LEU A CA 1
ATOM 2029 C C . LEU A 1 270 ? 10.986 10.589 -19.517 1.00 75.06 270 LEU A C 1
ATOM 2031 O O . LEU A 1 270 ? 9.767 10.503 -19.361 1.00 75.06 270 LEU A O 1
ATOM 2035 N N . TRP A 1 271 ? 11.782 9.522 -19.421 1.00 74.12 2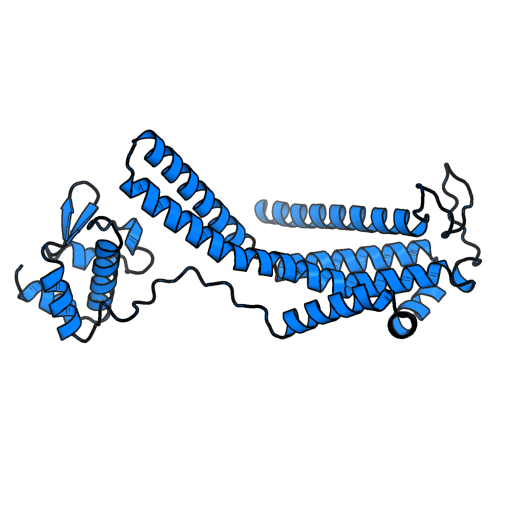71 TRP A N 1
ATOM 2036 C CA . TRP A 1 271 ? 11.261 8.181 -19.145 1.00 74.12 271 TRP A CA 1
ATOM 2037 C C . TRP A 1 271 ? 10.542 8.077 -17.791 1.00 74.12 271 TRP A C 1
ATOM 2039 O O . TRP A 1 271 ? 9.537 7.375 -17.701 1.00 74.12 271 TRP A O 1
ATOM 2049 N N . MET A 1 272 ? 10.996 8.797 -16.755 1.00 75.12 272 MET A N 1
ATOM 2050 C CA . MET A 1 272 ? 10.329 8.803 -15.446 1.00 75.12 272 MET A CA 1
ATOM 2051 C C . MET A 1 272 ? 8.975 9.503 -15.526 1.00 75.12 272 MET A C 1
ATOM 2053 O O . MET A 1 272 ? 8.005 9.027 -14.935 1.00 75.12 272 MET A O 1
ATOM 2057 N N . VAL A 1 273 ? 8.892 10.606 -16.276 1.00 79.00 273 VAL A N 1
ATOM 2058 C CA . VAL A 1 273 ? 7.633 11.336 -16.495 1.00 79.00 273 VAL A CA 1
ATOM 2059 C C . VAL A 1 273 ? 6.644 10.449 -17.245 1.00 79.00 273 VAL A C 1
ATOM 2061 O O . VAL A 1 273 ? 5.507 10.285 -16.807 1.00 79.00 273 VAL A O 1
ATOM 2064 N N . TYR A 1 274 ? 7.093 9.812 -18.329 1.00 78.25 274 TYR A N 1
ATOM 2065 C CA . TYR A 1 274 ? 6.266 8.904 -19.120 1.00 78.25 274 TYR A CA 1
ATOM 2066 C C . TYR A 1 274 ? 5.806 7.681 -18.315 1.00 78.25 274 TYR A C 1
ATOM 2068 O O . TYR A 1 274 ? 4.631 7.316 -18.366 1.00 78.25 274 TYR A O 1
ATOM 2076 N N . TYR A 1 275 ? 6.701 7.074 -17.532 1.00 79.00 275 TYR A N 1
ATOM 2077 C CA . TYR A 1 275 ? 6.369 5.960 -16.644 1.00 79.00 275 TYR A CA 1
ATOM 2078 C C . TYR A 1 275 ? 5.334 6.373 -15.591 1.00 79.00 275 TYR A C 1
ATOM 2080 O O . TYR A 1 275 ? 4.301 5.722 -15.458 1.00 79.00 275 TYR A O 1
ATOM 2088 N N . THR A 1 276 ? 5.559 7.492 -14.895 1.00 78.25 276 THR A N 1
ATOM 2089 C CA . THR A 1 276 ? 4.640 7.995 -13.859 1.00 78.25 276 THR A CA 1
ATOM 2090 C C . THR A 1 276 ? 3.269 8.314 -14.446 1.00 78.25 276 THR A C 1
ATOM 2092 O O . THR A 1 276 ? 2.250 7.929 -13.873 1.00 78.25 276 THR A O 1
ATOM 2095 N N . LEU A 1 277 ? 3.229 8.945 -15.622 1.00 82.56 277 LEU A N 1
ATOM 2096 C CA . LEU A 1 277 ? 1.987 9.228 -16.334 1.00 82.56 277 LEU A CA 1
ATOM 2097 C C . LEU A 1 277 ? 1.231 7.935 -16.675 1.00 82.56 277 LEU A C 1
ATOM 2099 O O . LEU A 1 277 ? 0.043 7.832 -16.378 1.00 82.56 277 LEU A O 1
ATOM 2103 N N . ASN A 1 278 ? 1.912 6.927 -17.229 1.00 79.12 278 ASN A N 1
ATOM 2104 C CA . ASN A 1 278 ? 1.296 5.635 -17.548 1.00 79.12 278 ASN A CA 1
ATOM 2105 C C . ASN A 1 278 ? 0.795 4.901 -16.303 1.00 79.12 278 ASN A C 1
ATOM 2107 O O . ASN A 1 278 ? -0.296 4.331 -16.331 1.00 79.12 278 ASN A O 1
ATOM 2111 N N . VAL A 1 279 ? 1.546 4.936 -15.202 1.00 75.31 279 VAL A N 1
ATOM 2112 C CA . VAL A 1 279 ? 1.129 4.335 -13.928 1.00 75.31 279 VAL A CA 1
ATOM 2113 C C . VAL A 1 279 ? -0.119 5.032 -13.383 1.00 75.31 279 VAL A C 1
ATOM 2115 O O . VAL A 1 279 ? -1.075 4.362 -12.989 1.00 75.31 279 VAL A O 1
ATOM 2118 N N . VAL A 1 280 ? -0.164 6.368 -13.399 1.00 78.69 280 VAL A N 1
ATOM 2119 C CA . VAL A 1 280 ? -1.339 7.134 -12.954 1.00 78.69 280 VAL A CA 1
ATOM 2120 C C . VAL A 1 280 ? -2.551 6.834 -13.836 1.00 78.6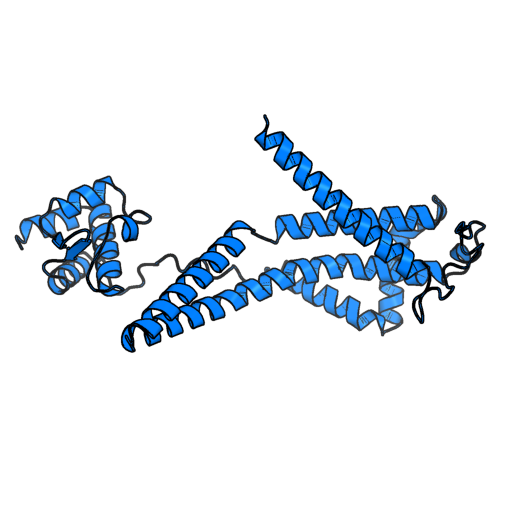9 280 VAL A C 1
ATOM 2122 O O . VAL A 1 280 ? -3.616 6.509 -13.309 1.00 78.69 280 VAL A O 1
ATOM 2125 N N . VAL A 1 281 ? -2.395 6.877 -15.162 1.00 79.19 281 VAL A N 1
ATOM 2126 C CA . VAL A 1 281 ? -3.475 6.572 -16.114 1.00 79.19 281 VAL A CA 1
ATOM 2127 C C . VAL A 1 281 ? -3.982 5.143 -15.925 1.00 79.19 281 VAL A C 1
ATOM 2129 O O . VAL A 1 281 ? -5.189 4.942 -15.805 1.00 79.19 281 VAL A O 1
ATOM 2132 N N . SER A 1 282 ? -3.087 4.162 -15.801 1.00 73.69 282 SER A N 1
ATOM 2133 C CA . SER A 1 282 ? -3.460 2.758 -15.580 1.00 73.69 282 SER A CA 1
ATOM 2134 C C . SER A 1 282 ? -4.249 2.588 -14.282 1.00 73.69 282 SER A C 1
ATOM 2136 O O . SER A 1 282 ? -5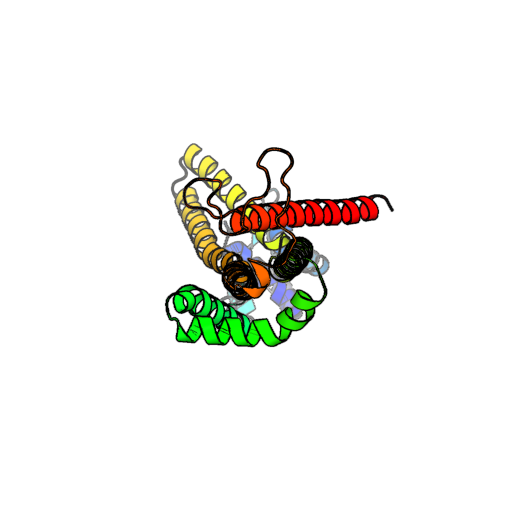.310 1.967 -14.272 1.00 73.69 282 SER A O 1
ATOM 2138 N N . ASN A 1 283 ? -3.805 3.226 -13.196 1.00 74.88 283 ASN A N 1
ATOM 2139 C CA . ASN A 1 283 ? -4.525 3.208 -11.924 1.00 74.88 283 ASN A CA 1
ATOM 2140 C C . ASN A 1 283 ? -5.921 3.849 -12.029 1.00 74.88 283 ASN A C 1
ATOM 2142 O O . ASN A 1 283 ? -6.873 3.354 -11.423 1.00 74.88 283 ASN A O 1
ATOM 2146 N N . LEU A 1 284 ? -6.075 4.933 -12.796 1.00 78.00 284 LEU A N 1
ATOM 2147 C CA . LEU A 1 284 ? -7.375 5.576 -13.027 1.00 78.00 284 LEU A CA 1
ATOM 2148 C C . LEU A 1 284 ? -8.313 4.695 -13.857 1.00 78.00 284 LEU A C 1
ATOM 2150 O O . LEU A 1 284 ? -9.495 4.574 -13.523 1.00 78.00 284 LEU A O 1
ATOM 2154 N N . VAL A 1 285 ? -7.793 4.065 -14.911 1.00 77.75 285 VAL A N 1
ATOM 2155 C CA . VAL A 1 285 ? -8.553 3.143 -15.765 1.00 77.75 285 VAL A CA 1
ATOM 2156 C C . VAL A 1 285 ? -9.040 1.951 -14.951 1.00 77.75 285 VAL A C 1
ATOM 2158 O O . VAL A 1 285 ? -10.225 1.632 -15.004 1.00 77.75 285 VAL A O 1
ATOM 2161 N N . ILE A 1 286 ? -8.181 1.353 -14.125 1.00 70.31 286 ILE A N 1
ATOM 2162 C CA . ILE A 1 286 ? -8.556 0.204 -13.294 1.00 70.31 286 ILE A CA 1
ATOM 2163 C C . ILE A 1 286 ? -9.595 0.593 -12.233 1.00 70.31 286 ILE A C 1
ATOM 2165 O O . ILE A 1 286 ? -10.560 -0.145 -12.015 1.00 70.31 286 ILE A O 1
ATOM 2169 N N . LYS A 1 287 ? -9.466 1.772 -11.608 1.00 72.56 287 LYS A N 1
ATOM 2170 C CA . LYS A 1 287 ? -10.491 2.295 -10.686 1.00 72.56 287 LYS A CA 1
ATOM 2171 C C . LYS A 1 287 ? -11.843 2.462 -11.382 1.00 72.56 287 LYS A C 1
ATOM 2173 O O . LYS A 1 287 ? -12.858 2.019 -10.849 1.00 72.56 287 LYS A O 1
ATOM 2178 N N . ARG A 1 288 ? -11.861 3.053 -12.583 1.00 71.94 288 ARG A N 1
ATOM 2179 C CA . ARG A 1 288 ? -13.090 3.216 -13.379 1.00 71.94 288 ARG A CA 1
ATOM 2180 C C . ARG A 1 288 ? -13.680 1.879 -13.821 1.00 71.94 288 ARG A C 1
ATOM 2182 O O . ARG A 1 288 ? -14.890 1.713 -13.736 1.00 71.94 288 ARG A O 1
ATOM 2189 N N . ALA A 1 289 ? -12.848 0.938 -14.263 1.00 69.81 289 ALA A N 1
ATOM 2190 C CA . ALA A 1 289 ? -13.286 -0.394 -14.667 1.00 69.81 289 ALA A CA 1
ATOM 2191 C C . ALA A 1 289 ? -13.909 -1.155 -13.491 1.00 69.81 289 ALA A C 1
ATOM 2193 O O . ALA A 1 289 ? -14.989 -1.714 -13.630 1.00 69.81 289 ALA A O 1
ATOM 2194 N N . THR A 1 290 ? -13.277 -1.099 -12.314 1.00 68.06 290 THR A N 1
ATOM 2195 C CA . THR A 1 290 ? -13.810 -1.723 -11.093 1.00 68.06 290 THR A CA 1
ATOM 2196 C C . THR A 1 290 ? -15.170 -1.137 -10.724 1.00 68.06 290 THR A C 1
ATOM 2198 O O . THR A 1 290 ? -16.107 -1.893 -10.509 1.00 68.06 290 THR A O 1
ATOM 2201 N N . LYS A 1 291 ? -15.298 0.198 -10.733 1.00 70.69 291 LYS A N 1
ATOM 2202 C CA . LYS A 1 291 ? -16.567 0.873 -10.435 1.00 70.69 291 LYS A CA 1
ATOM 2203 C C . LYS A 1 291 ? -17.680 0.461 -11.408 1.00 70.69 291 LYS A C 1
ATOM 2205 O O . LYS A 1 291 ? -18.766 0.119 -10.970 1.00 70.69 291 LYS A O 1
ATOM 2210 N N . ARG A 1 292 ? -17.391 0.422 -12.715 1.00 69.31 292 ARG A N 1
ATOM 2211 C CA . ARG A 1 292 ? -18.373 0.023 -13.739 1.00 69.31 292 ARG A CA 1
ATOM 2212 C C . ARG A 1 292 ? -18.880 -1.407 -13.569 1.00 69.31 292 ARG A C 1
ATOM 2214 O O . ARG A 1 292 ? -20.047 -1.655 -13.834 1.00 69.31 292 ARG A O 1
ATOM 2221 N N . VAL A 1 293 ? -18.020 -2.340 -13.158 1.00 64.81 293 VAL A N 1
ATOM 2222 C CA . VAL A 1 293 ? -18.448 -3.726 -12.911 1.00 64.81 293 VAL A CA 1
ATOM 2223 C C . VAL A 1 293 ? -19.372 -3.799 -11.695 1.00 64.81 293 VAL A C 1
ATOM 2225 O O . VAL A 1 293 ? -20.391 -4.475 -11.766 1.00 64.81 293 VAL A O 1
ATOM 2228 N N . THR A 1 294 ? -19.065 -3.071 -10.618 1.00 61.50 294 THR A N 1
ATOM 2229 C CA . THR A 1 294 ? -19.929 -3.007 -9.429 1.00 61.50 294 THR A CA 1
ATOM 2230 C C . THR A 1 294 ? -21.276 -2.346 -9.733 1.00 61.50 294 THR A C 1
ATOM 2232 O O . THR A 1 294 ? -22.308 -2.878 -9.341 1.00 61.50 294 THR A O 1
ATOM 2235 N N . ASP A 1 295 ? -21.283 -1.247 -10.494 1.00 66.25 295 ASP A N 1
ATOM 2236 C CA . ASP A 1 295 ? -22.516 -0.554 -10.892 1.00 66.25 295 ASP A CA 1
ATOM 2237 C C . ASP A 1 295 ? -23.398 -1.443 -11.800 1.00 66.25 295 ASP A C 1
ATOM 2239 O O . ASP A 1 295 ? -24.614 -1.470 -11.639 1.00 66.25 295 ASP A O 1
ATOM 2243 N N . ASN A 1 296 ? -22.801 -2.231 -12.707 1.00 64.81 296 ASN A N 1
ATOM 2244 C CA . ASN A 1 296 ? -23.545 -3.176 -13.553 1.00 64.81 296 ASN A CA 1
ATOM 2245 C C . ASN A 1 296 ? -24.115 -4.376 -12.781 1.00 64.81 296 ASN A C 1
ATOM 2247 O O . ASN A 1 296 ? -25.130 -4.918 -13.200 1.00 64.81 296 ASN A O 1
ATOM 2251 N N . GLN A 1 297 ? -23.477 -4.808 -11.688 1.00 53.38 297 GLN A N 1
ATOM 2252 C CA . GLN A 1 297 ? -23.999 -5.883 -10.835 1.00 53.38 297 GLN A CA 1
ATOM 2253 C C . GLN A 1 297 ? -25.102 -5.411 -9.883 1.00 53.38 297 GLN A C 1
ATOM 2255 O O . GLN A 1 297 ? -25.906 -6.226 -9.461 1.00 53.38 297 GLN A O 1
ATOM 2260 N N . ALA A 1 298 ? -25.152 -4.120 -9.548 1.00 53.91 298 ALA A N 1
ATOM 2261 C CA . ALA A 1 298 ? -26.247 -3.537 -8.771 1.00 53.91 298 ALA A CA 1
ATOM 2262 C C . ALA A 1 298 ? -27.482 -3.197 -9.631 1.00 53.91 298 ALA A C 1
ATOM 2264 O O . ALA A 1 298 ? -28.552 -2.929 -9.091 1.00 53.91 298 ALA A O 1
ATOM 2265 N N . ALA A 1 299 ? -27.321 -3.164 -10.958 1.00 53.62 299 ALA A N 1
ATOM 2266 C CA . ALA A 1 299 ? -28.379 -2.877 -11.925 1.00 53.62 299 ALA A CA 1
ATOM 2267 C C . ALA A 1 299 ? -28.985 -4.136 -12.582 1.00 53.62 299 ALA A C 1
ATOM 2269 O O . ALA A 1 299 ? -29.910 -3.999 -13.384 1.00 53.62 299 ALA A O 1
ATOM 2270 N N . ALA A 1 300 ? -28.453 -5.324 -12.277 1.00 47.19 300 ALA A N 1
ATOM 2271 C CA . ALA A 1 300 ? -28.936 -6.630 -12.731 1.00 47.19 300 ALA A CA 1
ATOM 2272 C C . ALA A 1 300 ? -29.570 -7.386 -11.560 1.00 47.19 300 ALA A C 1
ATOM 2274 O O . ALA A 1 300 ? -30.585 -8.072 -11.805 1.00 47.19 300 ALA A O 1
#

pLDDT: mean 71.41, std 11.0, range [32.5, 88.75]

Sequence (300 aa):
MTDSSLQSLLEDEATAEALAIVLARAEEGNGTVTWQSVSGAVPAEVWGQIVGSELLVSVGDSFVIDDPPALREALNTAGIDVTADISIEETEALPGWRLTDKVAGAGALVLATGYQIPAIKSSVVSGANIMFGPLAGAVPFWMLVTLLAVTVAAISTGVRRRLVDQQQVTSIKERLKTTKEQLREAEERGDETAVERLRERRDELMRSQLGILTHMLRPLAWTMLVTVPVFLWVSWAVVAPQFAIGATTPALPVLGRMAWTARVLGPVPLWMVYYTLNVVVSNLVIKRATKRVTDNQAAA

InterPro domains:
  IPR002809 Integral membrane protein EMC3/TMCO1-like [PF01956] (130-288)
  IPR002809 Integral membrane protein EMC3/TMCO1-like [SM01415] (129-294)
  IPR038978 Protein MJ0935 [PTHR42198] (119-291)

Foldseek 3Di:
DPPVLLVVQLVDPLLLLLLLVQLLVCVVDVQWAACVVRVVPHPPVSVVSCVVSPQWDDDPRTTGGPDSVVSQVVSVVSVNHSPPCPPPPPVPLQPPDDPVLVCLLVLLVCLVVVCVPVVSLCVLLVVVCVVCVVVPVVDALLVSLLVLLLVLLVVLVVLCVVLDDPVVVVVLVVVLVVLVVQLVVCVVVVPPVSNVVSVVVNVVSVVSCVSVVSSVVSSVSNSSSSVSSSVSNSVVQLVDCVNQVPPCQPQDVVPGRDGQQDDDDPNDGNVVVSSVVSNVVSNVVVVVVVVVVVVVVVVD

Organism: NCBI:txid1510225